Protein AF-K5XIS7-F1 (afdb_monomer_lite)

Organism: Agaricus bisporus var. burnettii (strain JB137-S8 / ATCC MYA-4627 / FGSC 10392) (NCBI:txid597362)

Foldseek 3Di:
DVPVVVLVPDDDPDDLVNVLVVVCVVCVVVLPDHLDQLVVLLVVLVSCLVSVVLVSSLVSLLVNLLSDDLDDDPVSLVSNVVSLLSSLVSPPAAEDVSLVVSVVSSVVSCVSHVNRAAALVSLVSSLVSLPPYACSLVVSLLVVQVNCVPRNCRRDDVVSLVSSLVVCVVNVVVVSNVCSVVPVPPPDDDDDNPPDDPPDDPPPDDDPPDDDDDDPPPPPDDPDPPPDPPDPPDPVVVVVVVVVVVVPPD

Secondary structure (DSSP, 8-state):
--HHHHHHS--TT--HHHHHHHHHHHHTTTTTTS---HHHHHHHHHHHHHTT-HHHHHHHHHHHHTTS-SS--HHHHHHHHHHHHHHHHT----SHHHHHHHHHHHHHHHHS-TT----HHHHHHHHHGGGG-SSHHHHHHHHHHHHHHHH-GGG--HHHHHHHHHHHHHTT-HHHHHHHHHHSSS------------S-----PPP--------TT--SS----------TTSHHHHHHHHHHHHTT--

pLDDT: mean 73.34, std 24.44, range [26.0, 97.0]

Sequence (250 aa):
MKMLSVIRDSGPEIEPEVFLRQILSCLRPMFCGWEVHPKVVKTALHSLVHRNLYSAATELANAYFSILPAGIDEETNAECMEMVHLLMSVDTKRGIPSFYANQKLLVALLRTHSSLQPSPDTFLLLLSSLRRAKKSSTVAFEVMASFRHRWGDRVFDDRVKQHILNLAEKEGRLDIAEKIRNQWDVNLGRFPVFEGTNTSLSLSYCEPCCGVVSCWLCVDVILIVPQLLRRRTFIRSVETLRTKFVSSNN

Radius of gyration: 22.63 Å; chains: 1; bounding box: 69×50×52 Å

Structure (mmCIF, N/CA/C/O backbone):
data_AF-K5XIS7-F1
#
_entry.id   AF-K5XIS7-F1
#
loop_
_atom_site.group_PDB
_atom_site.id
_atom_site.type_symbol
_atom_site.label_atom_id
_atom_site.label_alt_id
_atom_site.label_comp_id
_atom_site.label_asym_id
_atom_site.label_entity_id
_atom_site.label_seq_id
_atom_site.pdbx_PDB_ins_code
_atom_site.Cartn_x
_atom_site.Cartn_y
_atom_site.Cartn_z
_atom_site.occupancy
_atom_site.B_iso_or_equiv
_atom_site.auth_seq_id
_atom_site.auth_comp_id
_atom_site.auth_asym_id
_atom_site.auth_atom_id
_atom_site.pdbx_PDB_model_num
ATOM 1 N N . MET A 1 1 ? 26.384 -5.248 -17.208 1.00 42.75 1 MET A N 1
ATOM 2 C CA . MET A 1 1 ? 26.772 -5.158 -15.777 1.00 42.75 1 MET A CA 1
ATOM 3 C C . MET A 1 1 ? 27.452 -3.841 -15.339 1.00 42.75 1 MET A C 1
ATOM 5 O O . MET A 1 1 ? 27.810 -3.745 -14.177 1.00 42.75 1 MET A O 1
ATOM 9 N N . LYS A 1 2 ? 27.570 -2.787 -16.171 1.00 49.44 2 LYS A N 1
ATOM 10 C CA . LYS A 1 2 ? 28.208 -1.501 -15.774 1.00 49.44 2 LYS A CA 1
ATOM 11 C C . LYS A 1 2 ? 27.309 -0.526 -14.984 1.00 49.44 2 LYS A C 1
ATOM 13 O O . LYS A 1 2 ? 27.803 0.440 -14.425 1.00 49.44 2 LYS A O 1
ATOM 18 N N . MET A 1 3 ? 25.995 -0.748 -14.932 1.00 41.25 3 MET A N 1
ATOM 19 C CA . MET A 1 3 ? 25.061 0.186 -14.279 1.00 41.25 3 MET A CA 1
ATOM 20 C C . MET A 1 3 ? 25.073 0.065 -12.748 1.00 41.25 3 MET A C 1
ATOM 22 O O . MET A 1 3 ? 24.975 1.066 -12.045 1.00 41.25 3 MET A O 1
ATOM 26 N N . LEU A 1 4 ? 25.270 -1.151 -12.224 1.00 41.97 4 LEU A N 1
ATOM 27 C CA . LEU A 1 4 ? 25.337 -1.389 -10.779 1.00 41.97 4 LEU A CA 1
ATOM 28 C C . LEU A 1 4 ? 26.592 -0.773 -10.140 1.00 41.97 4 LEU A C 1
ATOM 30 O O . LEU A 1 4 ? 26.531 -0.364 -8.985 1.00 41.97 4 LEU A O 1
ATOM 34 N N . SER A 1 5 ? 27.703 -0.643 -10.877 1.00 44.94 5 SER A N 1
ATOM 35 C CA . SER A 1 5 ? 28.913 0.016 -10.362 1.00 44.94 5 SER A CA 1
ATOM 36 C C . SER A 1 5 ? 28.733 1.530 -10.222 1.00 44.94 5 SER A C 1
ATOM 38 O O . SER A 1 5 ? 29.173 2.101 -9.233 1.00 44.94 5 SER A O 1
ATOM 40 N N . VAL A 1 6 ? 27.995 2.175 -11.136 1.00 50.69 6 VAL A N 1
ATOM 41 C CA . VAL A 1 6 ? 27.697 3.621 -11.052 1.00 50.69 6 VAL A CA 1
ATOM 42 C C . VAL A 1 6 ? 26.831 3.949 -9.830 1.00 50.69 6 VAL A C 1
ATOM 44 O O . VAL A 1 6 ? 27.039 4.967 -9.169 1.00 50.69 6 VAL A O 1
ATOM 47 N N . ILE A 1 7 ? 25.888 3.063 -9.489 1.00 50.78 7 ILE A N 1
ATOM 48 C CA . ILE A 1 7 ? 25.039 3.218 -8.299 1.00 50.78 7 ILE A CA 1
ATOM 49 C C . ILE A 1 7 ? 25.846 2.980 -7.014 1.00 50.78 7 ILE A C 1
ATOM 51 O O . ILE A 1 7 ? 25.559 3.598 -5.993 1.00 50.78 7 ILE A O 1
ATOM 55 N N . ARG A 1 8 ? 26.864 2.112 -7.037 1.00 47.97 8 ARG A N 1
ATOM 56 C CA . ARG A 1 8 ? 27.629 1.745 -5.836 1.00 47.97 8 ARG A CA 1
ATOM 57 C C . ARG A 1 8 ? 28.703 2.774 -5.447 1.00 47.97 8 ARG A C 1
ATOM 59 O O . ARG A 1 8 ? 28.927 2.939 -4.254 1.00 47.97 8 ARG A O 1
ATOM 66 N N . ASP A 1 9 ? 29.281 3.495 -6.410 1.00 49.59 9 ASP A N 1
ATOM 67 C CA . ASP A 1 9 ? 30.442 4.388 -6.193 1.00 49.59 9 ASP A CA 1
ATOM 68 C C . ASP A 1 9 ? 30.109 5.880 -6.006 1.00 49.59 9 ASP A C 1
ATOM 70 O O . ASP A 1 9 ? 31.001 6.715 -5.848 1.00 49.59 9 ASP A O 1
ATOM 74 N N . SER A 1 10 ? 28.833 6.264 -6.011 1.00 52.44 10 SER A N 1
ATOM 75 C CA . SER A 1 10 ? 28.442 7.662 -5.794 1.00 52.44 10 SER A CA 1
ATOM 76 C C . SER A 1 10 ? 28.515 8.005 -4.299 1.00 52.44 10 SER A C 1
ATOM 78 O O . SER A 1 10 ? 27.629 7.623 -3.534 1.00 52.44 10 SER A O 1
ATOM 80 N N . GLY A 1 11 ? 29.597 8.688 -3.904 1.00 54.91 11 GLY A N 1
ATOM 81 C CA . GLY A 1 11 ? 29.890 9.140 -2.538 1.00 54.91 11 GLY A CA 1
ATOM 82 C C . GLY A 1 11 ? 28.844 10.089 -1.916 1.00 54.91 11 GLY A C 1
ATOM 83 O O . GLY A 1 11 ? 27.866 10.459 -2.568 1.00 54.91 11 GLY A O 1
ATOM 84 N N . PRO A 1 12 ? 29.036 10.493 -0.645 1.00 53.19 12 PRO A N 1
ATOM 85 C CA . PRO A 1 12 ? 27.983 11.047 0.219 1.00 53.19 12 PRO A CA 1
ATOM 86 C C . PRO A 1 12 ? 27.499 12.478 -0.098 1.00 53.19 12 PRO A C 1
ATOM 88 O O . PRO A 1 12 ? 26.632 12.974 0.612 1.00 53.19 12 PRO A O 1
ATOM 91 N N . GLU A 1 13 ? 28.009 13.144 -1.138 1.00 61.22 13 GLU A N 1
ATOM 92 C CA . GLU A 1 13 ? 27.768 14.583 -1.374 1.00 61.22 13 GLU A CA 1
ATOM 93 C C . GLU A 1 13 ? 26.956 14.919 -2.635 1.00 61.22 13 GLU A C 1
ATOM 95 O O . GLU A 1 13 ? 26.779 16.090 -2.967 1.00 61.22 13 GLU A O 1
ATOM 100 N N . ILE A 1 14 ? 26.449 13.929 -3.372 1.00 63.72 14 ILE A N 1
ATOM 101 C CA . ILE A 1 14 ? 25.657 14.228 -4.572 1.00 63.72 14 ILE A CA 1
ATOM 102 C C . ILE A 1 14 ? 24.245 14.646 -4.154 1.00 63.72 14 ILE A C 1
ATOM 104 O O . ILE A 1 14 ? 23.506 13.855 -3.567 1.00 63.72 14 ILE A O 1
ATOM 108 N N . GLU A 1 15 ? 23.866 15.877 -4.508 1.00 71.62 15 GLU A N 1
ATOM 109 C CA . GLU A 1 15 ? 22.506 16.400 -4.350 1.00 71.62 15 GLU A CA 1
ATOM 110 C C . GLU A 1 15 ? 21.466 15.390 -4.884 1.00 71.62 15 GLU A C 1
ATOM 112 O O . GLU A 1 15 ? 21.615 14.901 -6.013 1.00 71.62 15 GLU A O 1
ATOM 117 N N . PRO A 1 16 ? 20.397 15.077 -4.124 1.00 64.69 16 PRO A N 1
ATOM 118 C CA . PRO A 1 16 ? 19.393 14.073 -4.491 1.00 64.69 16 PRO A CA 1
ATOM 119 C C . PRO A 1 16 ? 18.832 14.231 -5.903 1.00 64.69 16 PRO A C 1
ATOM 121 O O . PRO A 1 16 ? 18.614 13.247 -6.609 1.00 64.69 16 PRO A O 1
ATOM 124 N N . GLU A 1 17 ? 18.631 15.479 -6.326 1.00 66.38 17 GLU A N 1
ATOM 125 C CA . GLU A 1 17 ? 18.126 15.821 -7.652 1.00 66.38 17 GLU A CA 1
ATOM 126 C C . GLU A 1 17 ? 19.121 15.470 -8.759 1.00 66.38 17 GLU A C 1
ATOM 128 O O . GLU A 1 17 ? 18.721 15.020 -9.831 1.00 66.38 17 GLU A O 1
ATOM 133 N N . VAL A 1 18 ? 20.422 15.643 -8.512 1.00 74.69 18 VAL A N 1
ATOM 134 C CA . VAL A 1 18 ? 21.481 15.296 -9.467 1.00 74.69 18 VAL A CA 1
ATOM 135 C C . VAL A 1 18 ? 21.585 13.782 -9.588 1.00 74.69 18 VAL A C 1
ATOM 137 O O . VAL A 1 18 ? 21.643 13.268 -10.703 1.00 74.69 18 VAL A O 1
ATOM 140 N N . PHE A 1 19 ? 21.521 13.062 -8.466 1.00 71.00 19 PHE A N 1
ATOM 141 C CA . PHE A 1 19 ? 21.537 11.601 -8.467 1.00 71.00 19 PHE A CA 1
ATOM 142 C C . PHE A 1 19 ? 20.306 11.014 -9.167 1.00 71.00 19 PHE A C 1
ATOM 144 O O . PHE A 1 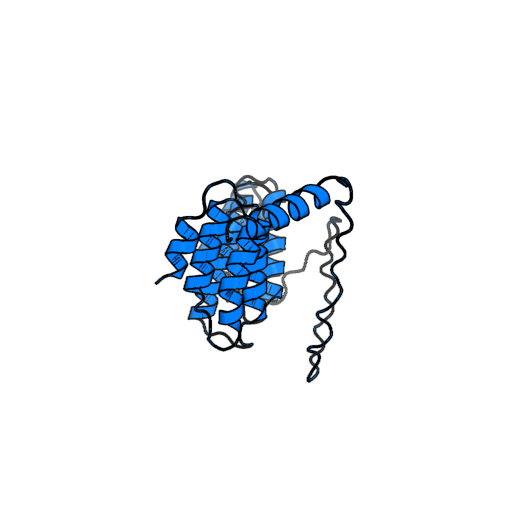19 ? 20.445 10.135 -10.016 1.00 71.00 19 PHE A O 1
ATOM 151 N N . LEU A 1 20 ? 19.109 11.542 -8.887 1.00 67.06 20 LEU A N 1
ATOM 152 C CA . LEU A 1 20 ? 17.889 11.149 -9.589 1.00 67.06 20 LEU A CA 1
ATOM 153 C C . LEU A 1 20 ? 17.982 11.474 -11.078 1.00 67.06 20 LEU A C 1
ATOM 155 O O . LEU A 1 20 ? 17.692 10.609 -11.895 1.00 67.06 20 LEU A O 1
ATOM 159 N N . ARG A 1 21 ? 18.423 12.680 -11.458 1.00 74.19 21 ARG A N 1
ATOM 160 C CA . ARG A 1 21 ? 18.620 13.037 -12.871 1.00 74.19 21 ARG A CA 1
ATOM 161 C C . ARG A 1 21 ? 19.639 12.142 -13.550 1.00 74.19 21 ARG A C 1
ATOM 163 O O . ARG A 1 21 ? 19.465 11.869 -14.727 1.00 74.19 21 ARG A O 1
ATOM 170 N N . GLN A 1 22 ? 20.669 11.693 -12.842 1.00 76.06 22 GLN A N 1
ATOM 171 C CA . GLN A 1 22 ? 21.673 10.777 -13.369 1.00 76.06 22 GLN A CA 1
ATOM 172 C C . GLN A 1 22 ? 21.113 9.361 -13.531 1.00 76.06 22 GLN A C 1
ATOM 174 O O . GLN A 1 22 ? 21.308 8.749 -14.573 1.00 76.06 22 GLN A O 1
ATOM 179 N N . ILE A 1 23 ? 20.345 8.858 -12.561 1.00 72.25 23 ILE A N 1
ATOM 180 C CA . ILE A 1 23 ? 19.623 7.587 -12.701 1.00 72.25 23 ILE A CA 1
ATOM 181 C C . ILE A 1 23 ? 18.635 7.676 -13.860 1.00 72.25 23 ILE A C 1
ATOM 183 O O . ILE A 1 23 ? 18.666 6.841 -14.757 1.00 72.25 23 ILE A O 1
ATOM 187 N N . LEU A 1 24 ? 17.792 8.706 -13.878 1.00 69.75 24 LEU A N 1
ATOM 188 C CA . LEU A 1 24 ? 16.818 8.920 -14.936 1.00 69.75 24 LEU A CA 1
ATOM 189 C C . LEU A 1 24 ? 17.505 9.142 -16.278 1.00 69.75 24 LEU A C 1
ATOM 191 O O . LEU A 1 24 ? 17.010 8.623 -17.258 1.00 69.75 24 LEU A O 1
ATOM 195 N N . SER A 1 25 ? 18.640 9.837 -16.370 1.00 72.62 25 SER A N 1
ATOM 196 C CA . SER A 1 25 ? 19.362 10.004 -17.639 1.00 72.62 25 SER A CA 1
ATOM 197 C C . SER A 1 25 ? 20.036 8.716 -18.102 1.00 72.62 25 SER A C 1
ATOM 199 O O . SER A 1 25 ? 20.122 8.496 -19.306 1.00 72.62 25 SER A O 1
ATOM 201 N N . CYS A 1 26 ? 20.452 7.841 -17.183 1.00 67.75 26 CYS A N 1
ATOM 202 C CA . CYS A 1 26 ? 20.910 6.495 -17.510 1.00 67.75 26 CYS A CA 1
ATOM 203 C C . CYS A 1 26 ? 19.757 5.584 -17.950 1.00 67.75 26 CYS A C 1
ATOM 205 O O . CYS A 1 26 ? 19.952 4.768 -18.845 1.00 67.75 26 CYS A O 1
ATOM 207 N N . LEU A 1 27 ? 18.572 5.733 -17.351 1.00 67.38 27 LEU A N 1
ATOM 208 C CA . LEU A 1 27 ? 17.382 4.930 -17.646 1.00 67.38 27 LEU A CA 1
ATOM 209 C C . LEU A 1 27 ? 1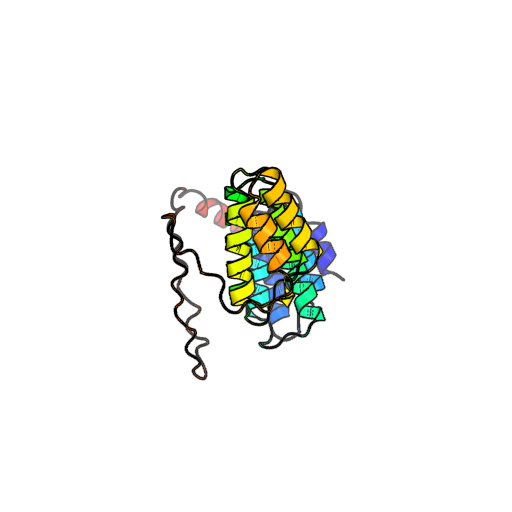6.576 5.458 -18.846 1.00 67.38 27 LEU A C 1
ATOM 211 O O . LEU A 1 27 ? 15.938 4.687 -19.546 1.00 67.38 27 LEU A O 1
ATOM 215 N N . ARG A 1 28 ? 16.621 6.758 -19.147 1.00 67.44 28 ARG A N 1
ATOM 216 C CA . AR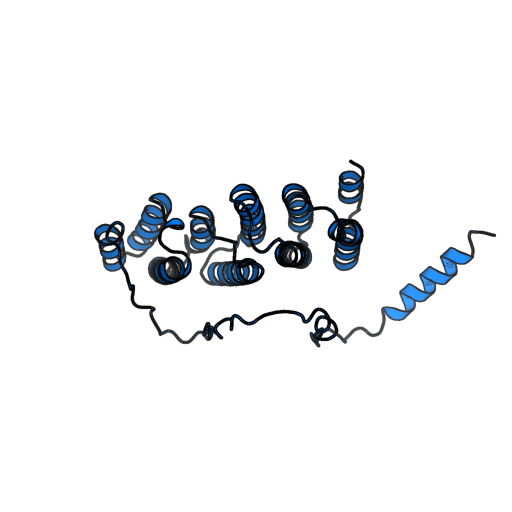G A 1 28 ? 15.876 7.409 -20.240 1.00 67.44 28 ARG A CA 1
ATOM 217 C C . ARG A 1 28 ? 16.169 6.833 -21.625 1.00 67.44 28 ARG A C 1
ATOM 219 O O . ARG A 1 28 ? 15.204 6.535 -22.317 1.00 67.44 28 ARG A O 1
ATOM 226 N N . PRO A 1 29 ? 17.432 6.614 -22.039 1.00 58.78 29 PRO A N 1
ATOM 227 C CA . PRO A 1 29 ? 17.709 5.906 -23.285 1.00 58.78 29 PRO A CA 1
ATOM 228 C C . PRO A 1 29 ? 17.310 4.426 -23.207 1.00 58.78 29 PRO A C 1
ATOM 230 O O . PRO A 1 29 ? 17.208 3.778 -24.246 1.00 58.78 29 PRO A O 1
ATOM 233 N N . MET A 1 30 ? 17.057 3.891 -22.004 1.00 56.66 30 MET A N 1
ATOM 234 C CA . MET A 1 30 ? 16.513 2.546 -21.832 1.00 56.66 30 MET A CA 1
ATOM 235 C C . MET A 1 30 ? 15.020 2.471 -22.145 1.00 56.66 30 MET A C 1
ATOM 237 O O . MET A 1 30 ? 14.556 1.522 -22.762 1.00 56.66 30 MET A O 1
ATOM 241 N N . PHE A 1 31 ? 14.284 3.533 -21.832 1.00 60.81 31 PHE A N 1
ATOM 242 C CA . PHE A 1 31 ? 12.846 3.628 -22.078 1.00 60.81 31 PHE A CA 1
ATOM 243 C C . PHE A 1 31 ? 12.460 3.895 -23.547 1.00 60.81 31 PHE A C 1
ATOM 245 O O . PHE A 1 31 ? 11.277 3.994 -23.851 1.00 60.81 31 PHE A O 1
ATOM 252 N N . CYS A 1 32 ? 13.425 4.003 -24.471 1.00 53.16 32 CYS A N 1
ATOM 253 C CA . CYS A 1 32 ? 13.178 4.323 -25.885 1.00 53.16 32 CYS A CA 1
ATOM 254 C C . CYS A 1 32 ? 13.229 3.119 -26.846 1.00 53.16 32 CYS A C 1
ATOM 256 O O . CYS A 1 32 ? 13.280 3.322 -28.056 1.00 53.16 32 CYS A O 1
ATOM 258 N N . GLY A 1 33 ? 13.209 1.875 -26.358 1.00 54.75 33 GLY A N 1
ATOM 259 C CA . GLY A 1 33 ? 13.168 0.723 -27.273 1.00 54.75 33 GLY A CA 1
ATOM 260 C C . GLY A 1 33 ? 13.395 -0.659 -26.670 1.00 54.75 33 GLY A C 1
ATOM 261 O O . GLY A 1 33 ? 13.476 -1.624 -27.423 1.00 54.75 33 GLY A O 1
ATOM 262 N N . TRP A 1 34 ? 13.513 -0.779 -25.347 1.00 49.72 34 TRP A N 1
ATOM 263 C CA . TRP A 1 34 ? 13.594 -2.066 -24.663 1.00 49.72 34 TRP A CA 1
ATOM 264 C C . TRP A 1 34 ? 12.837 -2.011 -23.342 1.00 49.72 34 TRP A C 1
ATOM 266 O O . TRP A 1 34 ? 12.919 -1.035 -22.598 1.00 49.72 34 TRP A O 1
ATOM 276 N N . GLU A 1 35 ? 12.069 -3.062 -23.068 1.00 73.75 35 GLU A N 1
ATOM 277 C CA . GLU A 1 35 ? 11.323 -3.212 -21.824 1.00 73.75 35 GLU A CA 1
ATOM 278 C C . GLU A 1 35 ? 12.320 -3.305 -20.662 1.00 73.75 35 GLU A C 1
ATOM 280 O O . GLU A 1 35 ? 13.043 -4.290 -20.497 1.00 73.75 35 GLU A O 1
ATOM 285 N N . VAL A 1 36 ? 12.417 -2.237 -19.866 1.00 83.38 36 VAL A N 1
ATOM 286 C CA . VAL A 1 36 ? 13.231 -2.259 -18.650 1.00 83.38 36 VAL A CA 1
ATOM 287 C C . VAL A 1 36 ? 12.573 -3.229 -17.675 1.00 83.38 36 VAL A C 1
ATOM 289 O O . VAL A 1 36 ? 11.486 -2.965 -17.158 1.00 83.38 36 VAL A O 1
ATOM 292 N N . HIS A 1 37 ? 13.250 -4.349 -17.421 1.00 87.00 37 HIS A N 1
ATOM 293 C CA . HIS A 1 37 ? 12.750 -5.388 -16.526 1.00 87.00 37 HIS A CA 1
ATOM 294 C C . HIS A 1 37 ? 12.482 -4.809 -15.122 1.00 87.00 37 HIS A C 1
ATOM 296 O O . HIS A 1 37 ? 13.376 -4.151 -14.564 1.00 87.00 37 HIS A O 1
ATOM 302 N N . PRO A 1 38 ? 11.314 -5.081 -14.507 1.00 91.19 38 PRO A N 1
ATOM 303 C CA . PRO A 1 38 ? 10.946 -4.459 -13.237 1.00 91.19 38 PRO A CA 1
ATOM 304 C C . PRO A 1 38 ? 11.966 -4.708 -12.107 1.00 91.19 38 PRO A C 1
ATOM 306 O O . PRO A 1 38 ? 12.306 -3.772 -11.381 1.00 91.19 38 PRO A O 1
ATOM 309 N N . LYS A 1 39 ? 12.600 -5.888 -12.028 1.00 89.88 3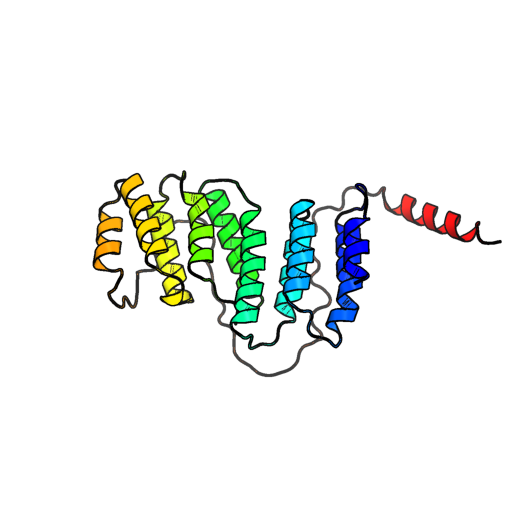9 LYS A N 1
ATOM 310 C CA . LYS A 1 39 ? 13.764 -6.163 -11.142 1.00 89.88 39 LYS A CA 1
ATOM 311 C C . LYS A 1 39 ? 14.855 -5.078 -11.134 1.00 89.88 39 LYS A C 1
ATOM 313 O O . LYS A 1 39 ? 15.413 -4.770 -10.074 1.00 89.88 39 LYS A O 1
ATOM 318 N N . VAL A 1 40 ? 15.183 -4.484 -12.286 1.00 90.62 40 VAL A N 1
ATOM 319 C CA . VAL A 1 40 ? 16.209 -3.426 -12.379 1.00 90.62 40 VAL A CA 1
ATOM 320 C C . VAL A 1 40 ? 15.722 -2.152 -11.692 1.00 90.62 40 VAL A C 1
ATOM 322 O O . VAL A 1 40 ? 16.449 -1.564 -10.888 1.00 90.62 40 VAL A O 1
ATOM 325 N N . VAL A 1 41 ? 14.473 -1.763 -11.952 1.00 93.12 41 VAL A N 1
ATOM 326 C CA . VAL A 1 41 ? 13.844 -0.587 -11.338 1.00 93.12 41 VAL A CA 1
ATOM 327 C C . VAL A 1 41 ? 13.685 -0.792 -9.836 1.00 93.12 41 VAL A C 1
ATOM 329 O O . VAL A 1 41 ? 14.073 0.081 -9.064 1.00 93.12 41 VAL A O 1
ATOM 332 N N . LYS A 1 42 ? 13.246 -1.978 -9.400 1.00 93.50 42 LYS A N 1
ATOM 333 C CA . LYS A 1 42 ? 13.180 -2.362 -7.982 1.00 93.50 42 LYS A CA 1
ATOM 334 C C . LYS A 1 42 ? 14.534 -2.195 -7.285 1.00 93.50 42 LYS A C 1
ATOM 336 O O . LYS A 1 42 ? 14.603 -1.639 -6.193 1.00 93.50 42 LYS A O 1
ATOM 341 N N . THR A 1 43 ? 15.627 -2.615 -7.922 1.00 92.94 43 THR A N 1
ATOM 342 C CA . THR A 1 43 ? 16.987 -2.464 -7.370 1.00 92.94 43 THR A CA 1
ATOM 343 C C . THR A 1 43 ? 17.396 -0.989 -7.242 1.00 92.94 43 THR A C 1
ATOM 345 O O . THR A 1 43 ? 17.984 -0.581 -6.234 1.00 92.94 43 THR A O 1
ATOM 348 N N . ALA A 1 44 ? 17.054 -0.161 -8.234 1.00 92.25 44 ALA A N 1
ATOM 349 C CA . ALA A 1 44 ? 17.279 1.282 -8.172 1.00 92.25 44 ALA A CA 1
ATOM 350 C C . ALA A 1 44 ? 16.440 1.939 -7.060 1.00 92.25 44 ALA A C 1
ATOM 352 O O . ALA A 1 44 ? 16.969 2.736 -6.285 1.00 92.25 44 ALA A O 1
ATOM 353 N N . LEU A 1 45 ? 15.172 1.543 -6.915 1.00 95.06 45 LEU A N 1
ATOM 354 C CA . LEU A 1 45 ? 14.298 1.990 -5.831 1.00 95.06 45 LEU A CA 1
ATOM 355 C C . LEU A 1 45 ? 14.859 1.623 -4.459 1.00 95.06 45 LEU A C 1
ATOM 357 O O . LEU A 1 45 ? 14.931 2.492 -3.596 1.00 95.06 45 LEU A O 1
ATOM 361 N N . HIS A 1 46 ? 15.328 0.386 -4.265 1.00 94.12 46 HIS A N 1
ATOM 362 C CA . HIS A 1 46 ? 15.997 -0.020 -3.024 1.00 94.12 46 HIS A CA 1
ATOM 363 C C . HIS A 1 46 ? 17.182 0.889 -2.697 1.00 94.12 46 HIS A C 1
ATOM 365 O O . HIS A 1 46 ? 17.335 1.315 -1.554 1.00 94.12 46 HIS A O 1
ATOM 371 N N . SER A 1 47 ? 17.991 1.225 -3.702 1.00 91.69 47 SER A N 1
ATOM 372 C CA . SER A 1 47 ? 19.151 2.102 -3.529 1.00 91.69 47 SER A CA 1
ATOM 373 C C . SER A 1 47 ? 18.740 3.524 -3.127 1.00 91.69 47 SER A C 1
ATOM 375 O O . SER A 1 47 ? 19.356 4.112 -2.240 1.00 91.69 47 SER A O 1
ATOM 377 N N . LEU A 1 48 ? 17.679 4.068 -3.734 1.00 91.88 48 LEU A N 1
ATOM 378 C CA . LEU A 1 48 ? 17.135 5.389 -3.397 1.00 91.88 48 LEU A CA 1
ATOM 379 C C . LEU A 1 48 ? 16.530 5.415 -1.988 1.00 91.88 48 LEU A C 1
ATOM 381 O O . LEU A 1 48 ? 16.834 6.312 -1.203 1.00 91.88 48 LEU A O 1
ATOM 385 N N . VAL A 1 49 ? 15.731 4.403 -1.648 1.00 93.38 49 VAL A N 1
ATOM 386 C CA . VAL A 1 49 ? 15.116 4.230 -0.324 1.00 93.38 49 VAL A CA 1
ATOM 387 C C . VAL A 1 49 ? 16.182 4.113 0.763 1.00 93.38 49 VAL A C 1
ATOM 389 O O . VAL A 1 49 ? 16.102 4.812 1.769 1.00 93.38 49 VAL A O 1
ATOM 392 N N . HIS A 1 50 ? 17.228 3.313 0.544 1.00 91.25 50 HIS A N 1
ATOM 393 C CA . HIS A 1 50 ? 18.319 3.147 1.507 1.00 91.25 50 HIS A CA 1
ATOM 394 C C . HIS A 1 50 ? 19.102 4.447 1.757 1.00 91.25 50 HIS A C 1
ATOM 396 O O . HIS A 1 50 ? 19.631 4.661 2.844 1.00 91.25 50 HIS A O 1
ATOM 402 N N . ARG A 1 51 ? 19.136 5.348 0.768 1.00 89.25 51 ARG A N 1
ATOM 403 C CA . ARG A 1 51 ? 19.741 6.685 0.871 1.00 89.25 51 ARG A CA 1
ATOM 404 C C . ARG A 1 51 ? 18.778 7.753 1.407 1.00 89.25 51 ARG A C 1
ATOM 406 O O . ARG A 1 51 ? 19.120 8.929 1.394 1.00 89.25 51 ARG A O 1
ATOM 413 N N . ASN A 1 52 ? 17.586 7.371 1.874 1.00 89.12 52 ASN A N 1
ATOM 414 C CA . ASN A 1 52 ? 16.511 8.275 2.304 1.00 89.12 52 ASN A CA 1
ATOM 415 C C . ASN A 1 52 ? 16.008 9.240 1.208 1.00 89.12 52 ASN A C 1
ATOM 417 O O . ASN A 1 52 ? 15.435 10.289 1.507 1.00 89.12 52 ASN A O 1
ATOM 421 N N . LEU A 1 53 ? 16.184 8.893 -0.071 1.00 91.44 53 LEU A N 1
ATOM 422 C CA . LEU A 1 53 ? 15.765 9.709 -1.216 1.00 91.44 53 LEU A CA 1
ATOM 423 C C . LEU A 1 53 ? 14.346 9.335 -1.668 1.00 91.44 53 LEU A C 1
ATOM 425 O O . LEU A 1 53 ? 14.117 8.887 -2.790 1.00 91.44 53 LEU A O 1
ATOM 429 N N . TYR A 1 54 ? 13.373 9.501 -0.773 1.00 91.44 54 TYR A N 1
ATOM 430 C CA . TYR A 1 54 ? 12.013 8.981 -0.963 1.00 91.44 54 TYR A CA 1
ATOM 431 C C . TYR A 1 54 ? 11.212 9.674 -2.069 1.00 91.44 54 TYR A C 1
ATOM 433 O O . TYR A 1 54 ? 10.473 9.000 -2.789 1.00 91.44 54 TYR A O 1
ATOM 441 N N . SER A 1 55 ? 11.379 10.992 -2.246 1.00 90.50 55 SER A N 1
ATOM 442 C CA . SER A 1 55 ? 10.744 11.720 -3.362 1.00 90.50 55 SER A CA 1
ATOM 443 C C . SER A 1 55 ? 11.223 11.158 -4.695 1.00 90.50 55 SER A C 1
ATOM 445 O O . SER A 1 55 ? 10.419 10.739 -5.520 1.00 90.50 55 SER A O 1
ATOM 447 N N . ALA A 1 56 ? 12.543 11.020 -4.836 1.00 89.19 56 ALA A N 1
ATOM 448 C CA . ALA A 1 56 ? 13.186 10.466 -6.017 1.00 89.19 56 ALA A CA 1
ATOM 449 C C . ALA A 1 56 ? 12.755 9.018 -6.300 1.00 89.19 56 ALA A C 1
ATOM 451 O O . ALA A 1 56 ? 12.492 8.664 -7.446 1.00 89.19 56 ALA A O 1
ATOM 452 N N . ALA A 1 57 ? 12.638 8.183 -5.262 1.00 94.25 57 ALA A N 1
ATOM 453 C CA . ALA A 1 57 ? 12.134 6.819 -5.407 1.00 94.25 57 ALA A CA 1
ATOM 454 C C . ALA A 1 57 ? 10.674 6.802 -5.894 1.00 94.25 57 ALA A C 1
ATOM 456 O O . ALA A 1 57 ? 10.324 6.061 -6.808 1.00 94.25 57 ALA A O 1
ATOM 457 N N . THR A 1 58 ? 9.825 7.659 -5.328 1.00 94.00 58 THR A N 1
ATOM 458 C CA . THR A 1 58 ? 8.413 7.757 -5.722 1.00 94.00 58 THR A CA 1
ATOM 459 C C . THR A 1 58 ? 8.266 8.262 -7.159 1.00 94.00 58 THR A C 1
ATOM 461 O O . THR A 1 58 ? 7.470 7.725 -7.925 1.00 94.00 58 THR A O 1
ATOM 464 N N . GLU A 1 59 ? 9.058 9.260 -7.555 1.00 92.31 59 GLU A N 1
ATOM 465 C CA . GLU A 1 59 ? 9.105 9.777 -8.927 1.00 92.31 59 GLU A CA 1
ATOM 466 C C . GLU A 1 59 ? 9.570 8.712 -9.924 1.00 92.31 59 GLU A C 1
ATOM 468 O O . GLU A 1 59 ? 8.943 8.550 -10.970 1.00 92.31 59 GLU A O 1
ATOM 473 N N . LEU A 1 60 ? 10.606 7.937 -9.583 1.00 93.56 60 LEU A N 1
ATOM 474 C CA . LEU A 1 60 ? 11.081 6.832 -10.416 1.00 93.56 60 LEU A CA 1
ATOM 475 C C . LEU A 1 60 ? 10.000 5.759 -10.606 1.00 93.56 60 LEU A C 1
ATOM 477 O O . LEU A 1 60 ? 9.786 5.311 -11.730 1.00 93.56 60 LEU A O 1
ATOM 481 N N . ALA A 1 61 ? 9.308 5.365 -9.534 1.00 95.94 61 ALA A N 1
ATOM 482 C CA . ALA A 1 61 ? 8.228 4.385 -9.617 1.00 95.94 61 ALA A CA 1
ATOM 483 C C . ALA A 1 61 ? 7.061 4.896 -10.475 1.00 95.94 61 ALA A C 1
ATOM 485 O O . ALA A 1 61 ? 6.601 4.182 -11.358 1.00 95.94 61 ALA A O 1
ATOM 486 N N . ASN A 1 62 ? 6.632 6.149 -10.283 1.00 94.69 62 ASN A N 1
ATOM 487 C CA . ASN A 1 62 ? 5.576 6.755 -11.100 1.00 94.69 62 ASN A CA 1
ATOM 488 C C . ASN A 1 62 ? 5.956 6.815 -12.585 1.00 94.69 62 ASN A C 1
ATOM 490 O O . ASN A 1 62 ? 5.145 6.456 -13.434 1.00 94.69 62 ASN A O 1
ATOM 494 N N . ALA A 1 63 ? 7.184 7.243 -12.892 1.00 92.06 63 ALA A N 1
ATOM 495 C CA . ALA A 1 63 ? 7.681 7.311 -14.263 1.00 92.06 63 ALA A CA 1
ATOM 496 C C . ALA A 1 63 ? 7.769 5.922 -14.910 1.00 92.06 63 ALA A C 1
ATOM 498 O O . ALA A 1 63 ? 7.515 5.784 -16.102 1.00 92.06 63 ALA A O 1
ATOM 499 N N . TYR A 1 64 ? 8.106 4.894 -14.128 1.00 93.69 64 TYR A N 1
ATOM 500 C CA . TYR A 1 64 ? 8.119 3.516 -14.602 1.00 93.69 64 TYR A CA 1
ATOM 501 C C . TYR A 1 64 ? 6.704 2.979 -14.844 1.00 93.69 64 TYR A C 1
ATOM 503 O O . TYR A 1 64 ? 6.427 2.414 -15.895 1.00 93.69 64 TYR A O 1
ATOM 511 N N . PHE A 1 65 ? 5.775 3.197 -13.917 1.00 94.94 65 PHE A N 1
ATOM 512 C CA . PHE A 1 65 ? 4.405 2.720 -14.080 1.00 94.94 65 PHE A CA 1
ATOM 513 C C . PHE A 1 65 ? 3.664 3.418 -15.225 1.00 94.94 65 PHE A C 1
ATOM 515 O O . PHE A 1 65 ? 2.830 2.790 -15.870 1.00 94.94 65 PHE A O 1
ATOM 522 N N . SER A 1 66 ? 3.993 4.677 -15.539 1.00 92.12 66 SER A N 1
ATOM 523 C CA . SER A 1 66 ? 3.353 5.404 -16.644 1.00 92.12 66 SER A CA 1
ATOM 524 C C . SER A 1 66 ? 3.788 4.947 -18.039 1.00 92.12 66 SER A C 1
ATOM 526 O O . SER A 1 66 ? 3.144 5.320 -19.016 1.00 92.12 66 SER A O 1
ATOM 528 N N . ILE A 1 67 ? 4.889 4.197 -18.154 1.00 91.69 67 ILE A N 1
ATOM 529 C CA . ILE A 1 67 ? 5.383 3.663 -19.434 1.00 91.69 67 ILE A CA 1
ATOM 530 C C . ILE A 1 67 ? 5.050 2.179 -19.634 1.00 91.69 67 ILE A C 1
ATOM 532 O O . ILE A 1 67 ? 5.363 1.634 -20.691 1.00 91.69 67 ILE A O 1
ATOM 536 N N . LEU A 1 68 ? 4.465 1.515 -18.629 1.00 90.94 68 LEU A N 1
ATOM 537 C CA . LEU A 1 68 ? 4.083 0.107 -18.730 1.00 90.94 68 LEU A CA 1
ATOM 538 C C . LEU A 1 68 ? 3.027 -0.103 -19.832 1.00 90.94 68 LEU A C 1
ATOM 540 O O . LEU A 1 68 ? 2.209 0.788 -20.091 1.00 90.94 68 LEU A O 1
ATOM 544 N N . PRO A 1 69 ? 3.022 -1.277 -20.487 1.00 91.44 69 PRO A N 1
ATOM 545 C CA . PRO A 1 69 ? 1.977 -1.624 -21.438 1.00 91.44 69 PRO A CA 1
ATOM 546 C C . PRO A 1 69 ? 0.629 -1.755 -20.722 1.00 91.44 69 PRO A C 1
ATOM 548 O O . PRO A 1 69 ? 0.556 -2.251 -19.601 1.00 91.44 69 PRO A O 1
ATOM 551 N N . ALA A 1 70 ? -0.459 -1.372 -21.401 1.00 89.62 70 ALA A N 1
ATOM 552 C CA . ALA A 1 70 ? -1.800 -1.316 -20.807 1.00 89.62 70 ALA A CA 1
ATOM 553 C C . ALA A 1 70 ? -2.231 -2.630 -20.122 1.00 89.62 70 ALA A C 1
ATOM 555 O O . ALA A 1 70 ? -2.914 -2.605 -19.097 1.00 89.62 70 ALA A O 1
ATOM 556 N N . GLY A 1 71 ? -1.819 -3.774 -20.671 1.00 91.06 71 GLY A N 1
ATOM 557 C CA . GLY A 1 71 ? -1.926 -5.080 -20.030 1.00 91.06 71 GLY A CA 1
ATOM 558 C C . GLY A 1 71 ? -0.556 -5.538 -19.548 1.00 91.06 71 GLY A C 1
ATOM 559 O O . GLY A 1 71 ? 0.377 -5.600 -20.343 1.00 91.06 71 GLY A O 1
ATOM 560 N N . ILE A 1 72 ? -0.464 -5.882 -18.266 1.00 92.69 72 ILE A N 1
ATOM 561 C CA . ILE A 1 72 ? 0.707 -6.536 -17.675 1.00 92.69 72 ILE A CA 1
ATOM 562 C C . ILE A 1 72 ? 0.316 -7.947 -17.243 1.00 92.69 72 ILE A C 1
ATOM 564 O O . ILE A 1 72 ? -0.840 -8.191 -16.885 1.00 92.69 72 ILE A O 1
ATOM 568 N N . ASP A 1 73 ? 1.268 -8.867 -17.298 1.00 93.44 73 ASP A N 1
ATOM 569 C CA . ASP A 1 73 ? 1.104 -10.219 -16.785 1.00 93.44 73 ASP A CA 1
ATOM 570 C C . ASP A 1 73 ? 1.178 -10.254 -15.248 1.00 93.44 73 ASP A C 1
ATOM 572 O O . ASP A 1 73 ? 1.487 -9.264 -14.575 1.00 93.44 73 ASP A O 1
ATOM 576 N N . GLU A 1 74 ? 0.847 -11.411 -14.675 1.00 91.69 74 GLU A N 1
ATOM 577 C CA . GLU A 1 74 ? 0.802 -11.591 -13.223 1.00 91.69 74 GLU A CA 1
ATOM 578 C C . GLU A 1 74 ? 2.191 -11.455 -12.579 1.00 91.69 74 GLU A C 1
ATOM 580 O O . GLU A 1 74 ? 2.302 -10.859 -11.506 1.00 91.69 74 GLU A O 1
ATOM 585 N N . GLU A 1 75 ? 3.250 -11.923 -13.254 1.00 91.81 75 GLU A N 1
ATOM 586 C CA . GLU A 1 75 ? 4.636 -11.798 -12.782 1.00 91.81 75 GLU A CA 1
ATOM 587 C C . GLU A 1 75 ? 5.067 -10.325 -12.718 1.00 91.81 75 GLU A C 1
ATOM 589 O O . GLU A 1 75 ? 5.511 -9.859 -11.665 1.00 91.81 75 GLU A O 1
ATOM 594 N N . THR A 1 76 ? 4.847 -9.544 -13.784 1.00 92.12 76 THR A N 1
ATOM 595 C CA . THR A 1 76 ? 5.153 -8.104 -13.775 1.00 92.12 76 THR A CA 1
ATOM 596 C C . THR A 1 76 ? 4.315 -7.357 -12.746 1.00 92.12 76 THR A C 1
ATOM 598 O O . THR A 1 76 ? 4.838 -6.479 -12.055 1.00 92.12 76 THR A O 1
ATOM 601 N N . ASN A 1 77 ? 3.027 -7.693 -12.601 1.00 94.12 77 ASN A N 1
ATOM 602 C CA . ASN A 1 77 ? 2.185 -7.096 -11.567 1.00 94.12 77 ASN A CA 1
ATOM 603 C C . ASN A 1 77 ? 2.741 -7.384 -10.167 1.00 94.12 77 ASN A C 1
ATOM 605 O O . ASN A 1 77 ? 2.829 -6.463 -9.356 1.00 94.12 77 ASN A O 1
ATOM 609 N N . ALA A 1 78 ? 3.165 -8.620 -9.890 1.00 93.88 78 ALA A N 1
ATOM 610 C CA . ALA A 1 78 ? 3.777 -8.977 -8.615 1.00 93.88 78 ALA A CA 1
ATOM 611 C C . ALA A 1 78 ? 5.043 -8.144 -8.349 1.00 93.88 78 ALA A C 1
ATOM 613 O O . ALA A 1 78 ? 5.141 -7.516 -7.294 1.00 93.88 78 ALA A O 1
ATOM 614 N N . GLU A 1 79 ? 5.959 -8.035 -9.317 1.00 94.31 79 GLU A N 1
ATOM 615 C CA . GLU A 1 79 ? 7.175 -7.222 -9.162 1.00 94.31 79 GLU A CA 1
ATOM 616 C C . GLU A 1 79 ? 6.872 -5.729 -8.966 1.00 94.31 79 GLU A C 1
ATOM 618 O O . GLU A 1 79 ? 7.500 -5.061 -8.140 1.00 94.31 79 GLU A O 1
ATOM 623 N N . CYS A 1 80 ? 5.894 -5.186 -9.694 1.00 96.06 80 CYS A N 1
ATOM 624 C CA . CYS A 1 80 ? 5.464 -3.799 -9.525 1.00 96.06 80 CYS A CA 1
ATOM 625 C C . CYS A 1 80 ? 4.854 -3.570 -8.138 1.00 96.06 80 CYS A C 1
ATOM 627 O O . CYS A 1 80 ? 5.141 -2.561 -7.490 1.00 96.06 80 CYS A O 1
ATOM 629 N N . MET A 1 81 ? 4.057 -4.517 -7.641 1.00 96.69 81 MET A N 1
ATOM 630 C CA . MET A 1 81 ? 3.492 -4.436 -6.297 1.00 96.69 81 MET A CA 1
ATOM 631 C C . MET A 1 81 ? 4.563 -4.539 -5.209 1.00 96.69 81 MET A C 1
ATOM 633 O O . MET A 1 81 ? 4.457 -3.830 -4.211 1.00 96.69 81 MET A O 1
ATOM 637 N N . GLU A 1 82 ? 5.640 -5.300 -5.413 1.00 96.25 82 GLU A N 1
ATOM 638 C CA . GLU A 1 82 ? 6.789 -5.288 -4.499 1.00 96.25 82 GLU A CA 1
ATOM 639 C C . GLU A 1 82 ? 7.474 -3.912 -4.441 1.00 96.25 82 GLU A C 1
ATOM 641 O O . GLU A 1 82 ? 7.925 -3.491 -3.373 1.00 96.25 82 GLU A O 1
ATOM 646 N N . MET A 1 83 ? 7.536 -3.173 -5.557 1.00 97.00 83 MET A N 1
ATOM 647 C CA . MET A 1 83 ? 8.027 -1.786 -5.553 1.00 97.00 83 MET A CA 1
ATOM 648 C C . MET A 1 83 ? 7.112 -0.869 -4.737 1.00 97.00 83 MET A C 1
ATOM 650 O O . MET A 1 83 ? 7.589 -0.039 -3.962 1.00 97.00 83 MET A O 1
ATOM 654 N N . VAL A 1 84 ? 5.794 -1.036 -4.878 1.00 96.75 84 VAL A N 1
ATOM 655 C CA . VAL A 1 84 ? 4.803 -0.302 -4.079 1.00 96.75 84 VAL A CA 1
ATOM 656 C C . VAL A 1 84 ? 4.969 -0.627 -2.592 1.00 96.75 84 VAL A C 1
ATOM 658 O O . VAL A 1 84 ? 5.011 0.287 -1.768 1.00 96.75 84 VAL A O 1
ATOM 661 N N . HIS A 1 85 ? 5.127 -1.905 -2.234 1.00 95.94 85 HIS A N 1
ATOM 662 C CA . HIS A 1 85 ? 5.364 -2.333 -0.851 1.00 95.94 85 HIS A CA 1
ATOM 663 C C . HIS A 1 85 ? 6.653 -1.750 -0.285 1.00 95.94 85 HIS A C 1
ATOM 665 O O . HIS A 1 85 ? 6.654 -1.270 0.849 1.00 95.94 85 HIS A O 1
ATOM 671 N N . LEU A 1 86 ? 7.727 -1.728 -1.076 1.00 95.69 86 LEU A N 1
ATOM 672 C CA . LEU A 1 86 ? 8.984 -1.099 -0.689 1.00 95.69 86 LEU A CA 1
ATOM 673 C C . LEU A 1 86 ? 8.772 0.377 -0.328 1.00 95.69 86 LEU A C 1
ATOM 675 O O . LEU A 1 86 ? 9.197 0.804 0.744 1.00 95.69 86 LEU A O 1
ATOM 679 N N . LEU A 1 87 ? 8.070 1.140 -1.169 1.00 95.06 87 LEU A N 1
ATOM 680 C CA . LEU A 1 87 ? 7.794 2.557 -0.912 1.00 95.06 87 LEU A CA 1
ATOM 681 C C . LEU A 1 87 ? 6.881 2.775 0.304 1.00 95.06 87 LEU A C 1
ATOM 683 O O . LEU A 1 87 ? 7.107 3.704 1.075 1.00 95.06 87 LEU A O 1
ATOM 687 N N . MET A 1 88 ? 5.889 1.910 0.520 1.00 93.31 88 MET A N 1
ATOM 688 C CA . MET A 1 88 ? 5.019 1.964 1.704 1.00 93.31 88 MET A CA 1
ATOM 689 C C . MET A 1 88 ? 5.751 1.586 2.999 1.00 93.31 88 MET A C 1
ATOM 691 O O . MET A 1 88 ? 5.412 2.087 4.068 1.00 93.31 88 MET A O 1
ATOM 695 N N . SER A 1 89 ? 6.759 0.711 2.923 1.00 90.19 89 SER A N 1
ATOM 696 C CA . SER A 1 89 ? 7.522 0.246 4.092 1.00 90.19 89 SER A CA 1
ATOM 697 C C . SER A 1 89 ? 8.456 1.306 4.689 1.00 90.19 89 SER A C 1
ATOM 699 O O . SER A 1 89 ? 8.936 1.148 5.812 1.00 90.19 89 SER A O 1
ATOM 701 N N . VAL A 1 90 ? 8.690 2.395 3.953 1.00 86.94 90 VAL A N 1
ATOM 702 C CA . VAL A 1 90 ? 9.529 3.521 4.371 1.00 86.94 90 VAL A CA 1
ATOM 703 C C . VAL A 1 90 ? 8.999 4.188 5.635 1.00 86.94 90 VAL A C 1
ATOM 705 O O . VAL A 1 90 ? 9.768 4.488 6.554 1.00 86.94 90 VAL A O 1
ATOM 708 N N . ASP A 1 91 ? 7.691 4.453 5.686 1.00 76.56 91 ASP A N 1
ATOM 709 C CA . ASP A 1 91 ? 7.102 5.113 6.841 1.00 76.56 91 ASP A CA 1
ATOM 710 C C . ASP A 1 91 ? 6.874 4.089 7.954 1.00 76.56 91 ASP A C 1
ATOM 712 O O . ASP A 1 91 ? 5.829 3.455 8.065 1.00 76.56 91 ASP A O 1
ATOM 716 N N . THR A 1 92 ? 7.890 3.928 8.802 1.00 73.44 92 THR A N 1
ATOM 717 C CA . THR A 1 92 ? 7.835 3.057 9.987 1.00 73.44 92 THR A CA 1
ATOM 718 C C . THR A 1 92 ? 7.028 3.662 11.139 1.00 73.44 92 THR A C 1
ATOM 720 O O . THR A 1 92 ? 6.887 3.039 12.204 1.00 73.44 92 THR A O 1
ATOM 723 N N . LYS A 1 93 ? 6.494 4.880 10.960 1.00 82.25 93 LYS A N 1
ATOM 724 C CA . LYS A 1 93 ? 5.619 5.507 11.947 1.00 82.25 93 LYS A CA 1
ATOM 725 C C . LYS A 1 93 ? 4.373 4.651 12.141 1.00 82.25 93 LYS A C 1
ATOM 727 O O . LYS A 1 93 ? 3.918 3.906 11.282 1.00 82.25 93 LYS A O 1
ATOM 732 N N . ARG A 1 94 ? 3.822 4.733 13.347 1.00 84.94 94 ARG A N 1
ATOM 733 C CA . ARG A 1 94 ? 2.623 3.987 13.731 1.00 84.94 94 ARG A CA 1
ATOM 734 C C . ARG A 1 94 ? 1.512 4.966 14.045 1.00 84.94 94 ARG A C 1
ATOM 736 O O . ARG A 1 94 ? 1.764 6.065 14.532 1.00 84.94 94 ARG A O 1
ATOM 743 N N . GLY A 1 95 ? 0.282 4.535 13.822 1.00 90.12 95 GLY A N 1
ATOM 744 C CA . GLY A 1 95 ? -0.911 5.317 14.088 1.00 90.12 95 GLY A CA 1
ATOM 745 C C . GLY A 1 95 ? -1.663 5.721 12.826 1.00 90.12 95 GLY A C 1
ATOM 746 O O . GLY A 1 95 ? -1.239 5.476 11.699 1.00 90.12 95 GLY A O 1
ATOM 747 N N . ILE A 1 96 ? -2.788 6.392 13.058 1.00 90.94 96 ILE A N 1
ATOM 748 C CA . ILE A 1 96 ? -3.718 6.861 12.027 1.00 90.94 96 ILE A CA 1
ATOM 749 C C . ILE A 1 96 ? -3.059 7.797 10.989 1.00 90.94 96 ILE A C 1
ATOM 751 O O . ILE A 1 96 ? -3.332 7.633 9.803 1.00 90.94 96 ILE A O 1
ATOM 755 N N . PRO A 1 97 ? -2.173 8.748 11.357 1.00 90.94 97 PRO A N 1
ATOM 756 C CA . PRO A 1 97 ? -1.557 9.621 10.354 1.00 90.94 97 PRO A CA 1
ATOM 757 C C . PRO A 1 97 ? -0.700 8.856 9.339 1.00 90.94 97 PRO A C 1
ATOM 759 O O . PRO A 1 97 ? -0.781 9.126 8.145 1.00 90.94 97 PRO A O 1
ATOM 762 N N . SER A 1 98 ? 0.078 7.876 9.810 1.00 91.06 98 SER A N 1
ATOM 763 C CA . SER A 1 98 ? 0.904 7.030 8.940 1.00 91.06 98 SER A CA 1
ATOM 764 C C . SER A 1 98 ? 0.038 6.124 8.065 1.00 91.06 98 SER A C 1
ATOM 766 O O . SER A 1 98 ? 0.281 6.009 6.867 1.00 91.06 98 SER A O 1
ATOM 768 N N . PHE A 1 99 ? -1.047 5.579 8.627 1.00 93.38 99 PHE A N 1
ATOM 769 C CA . PHE A 1 99 ? -2.049 4.843 7.858 1.00 93.38 99 PHE A CA 1
ATOM 770 C C . PHE A 1 99 ? -2.565 5.656 6.661 1.00 93.38 99 PHE A C 1
ATOM 772 O O . PHE A 1 99 ? -2.480 5.194 5.525 1.00 93.38 99 PHE A O 1
ATOM 779 N N . TYR A 1 100 ? -3.049 6.882 6.889 1.00 92.50 100 TYR A N 1
ATOM 780 C CA . TYR A 1 100 ? -3.584 7.714 5.807 1.00 92.50 100 TYR A CA 1
ATOM 781 C C . TYR A 1 100 ? -2.504 8.174 4.822 1.00 92.50 100 TYR A C 1
ATOM 783 O O . TYR A 1 100 ? -2.779 8.280 3.627 1.00 92.50 100 TYR A O 1
ATOM 791 N N . ALA A 1 101 ? -1.274 8.415 5.286 1.00 91.69 101 ALA A N 1
ATOM 792 C CA . ALA A 1 101 ? -0.150 8.723 4.404 1.00 91.69 101 ALA A CA 1
ATOM 793 C C . ALA A 1 101 ? 0.152 7.551 3.453 1.00 91.69 101 ALA A C 1
ATOM 795 O O . ALA A 1 101 ? 0.208 7.746 2.237 1.00 91.69 101 ALA A O 1
ATOM 796 N N . ASN A 1 102 ? 0.241 6.330 3.987 1.00 93.31 102 ASN A N 1
ATOM 797 C CA . ASN A 1 102 ? 0.459 5.115 3.203 1.00 93.31 102 ASN A CA 1
ATOM 798 C C . ASN A 1 102 ? -0.726 4.797 2.286 1.00 93.31 102 ASN A C 1
ATOM 800 O O . ASN A 1 102 ? -0.520 4.399 1.141 1.00 93.31 102 ASN A O 1
ATOM 804 N N . GLN A 1 103 ? -1.962 5.034 2.732 1.00 94.19 103 GLN A N 1
ATOM 805 C CA . GLN A 1 103 ? -3.150 4.882 1.892 1.00 94.19 103 GLN A CA 1
ATOM 806 C C . GLN A 1 103 ? -3.113 5.854 0.707 1.00 94.19 103 GLN A C 1
ATOM 808 O O . GLN A 1 103 ? -3.381 5.460 -0.428 1.00 94.19 103 GLN A O 1
ATOM 813 N N . LYS A 1 104 ? -2.754 7.120 0.953 1.00 93.62 104 LYS A N 1
ATOM 814 C CA . LYS A 1 104 ? -2.639 8.142 -0.092 1.00 93.62 104 LYS A CA 1
ATOM 815 C C . LYS A 1 104 ? -1.544 7.793 -1.099 1.00 93.62 104 LYS A C 1
ATOM 817 O O . LYS A 1 104 ? -1.785 7.905 -2.298 1.00 93.62 104 LYS A O 1
ATOM 822 N N . LEU A 1 105 ? -0.377 7.351 -0.624 1.00 94.12 105 LEU A N 1
ATOM 823 C CA . LEU A 1 105 ? 0.728 6.908 -1.475 1.00 94.12 105 LEU A CA 1
ATOM 824 C C . LEU A 1 105 ? 0.320 5.708 -2.337 1.00 94.12 105 LEU A C 1
ATOM 826 O O . LEU A 1 105 ? 0.478 5.752 -3.553 1.00 94.12 105 LEU A O 1
ATOM 830 N N . LEU A 1 106 ? -0.273 4.680 -1.725 1.00 95.38 106 LEU A N 1
ATOM 831 C CA . LEU A 1 106 ? -0.764 3.496 -2.428 1.00 95.38 106 LEU A CA 1
ATOM 832 C C . LEU A 1 106 ? -1.762 3.872 -3.527 1.00 95.38 106 LEU A C 1
ATOM 834 O O . LEU A 1 106 ? -1.615 3.451 -4.669 1.00 95.38 106 LEU A O 1
ATOM 838 N N . VAL A 1 107 ? -2.764 4.695 -3.206 1.00 93.88 107 VAL A N 1
ATOM 839 C CA . VAL A 1 107 ? -3.761 5.134 -4.192 1.00 93.88 107 VAL A CA 1
ATOM 840 C C . VAL A 1 107 ? -3.117 5.956 -5.307 1.00 93.88 107 VAL A C 1
ATOM 842 O O . VAL A 1 107 ? -3.520 5.799 -6.456 1.00 93.88 107 VAL A O 1
ATOM 845 N N . ALA A 1 108 ? -2.140 6.813 -5.005 1.00 93.56 108 ALA A N 1
ATOM 846 C CA . ALA A 1 108 ? -1.430 7.584 -6.022 1.00 93.56 108 ALA A CA 1
ATOM 847 C C . ALA A 1 108 ? -0.661 6.671 -6.989 1.00 93.56 108 ALA A C 1
ATOM 849 O O . ALA A 1 108 ? -0.821 6.812 -8.198 1.00 93.56 108 ALA A O 1
ATOM 850 N N . LEU A 1 109 ? 0.083 5.692 -6.464 1.00 94.50 109 LEU A N 1
ATOM 851 C CA . LEU A 1 109 ? 0.837 4.726 -7.268 1.00 94.50 109 LEU A CA 1
ATOM 852 C C . LEU A 1 109 ? -0.101 3.853 -8.112 1.00 94.50 109 LEU A C 1
ATOM 854 O O . LEU A 1 109 ? 0.070 3.771 -9.321 1.00 94.50 109 LEU A O 1
ATOM 858 N N . LEU A 1 110 ? -1.161 3.286 -7.528 1.00 94.69 110 LEU A N 1
ATOM 859 C CA . LEU A 1 110 ? -2.126 2.459 -8.269 1.00 94.69 110 LEU A CA 1
ATOM 860 C C . LEU A 1 110 ? -2.924 3.241 -9.327 1.00 94.69 110 LEU A C 1
ATOM 862 O O . LEU A 1 110 ? -3.497 2.644 -10.230 1.00 94.69 110 LEU A O 1
ATOM 866 N N . ARG A 1 111 ? -3.006 4.574 -9.228 1.00 93.50 111 ARG A N 1
ATOM 867 C CA . ARG A 1 111 ? -3.661 5.408 -10.251 1.00 93.50 111 ARG A CA 1
ATOM 868 C C . ARG A 1 111 ? -2.807 5.613 -11.496 1.00 93.50 111 ARG A C 1
ATOM 870 O O . ARG A 1 111 ? -3.361 6.015 -12.512 1.00 93.50 111 ARG A O 1
ATOM 877 N N . THR A 1 112 ? -1.502 5.363 -11.422 1.00 94.62 112 THR A N 1
ATOM 878 C CA . THR A 1 112 ? -0.613 5.515 -12.583 1.00 94.62 112 THR A CA 1
ATOM 879 C C . THR A 1 112 ? -0.835 4.439 -13.639 1.00 94.62 112 THR A C 1
ATOM 881 O O . THR A 1 112 ? -0.617 4.709 -14.815 1.00 94.62 112 THR A O 1
ATOM 884 N N . HIS A 1 113 ? -1.311 3.254 -13.241 1.00 93.56 113 HIS A N 1
ATOM 885 C CA . HIS A 1 113 ? -1.530 2.142 -14.155 1.00 93.56 113 HIS A CA 1
ATOM 886 C C . HIS A 1 113 ? -2.716 1.270 -13.718 1.00 93.56 113 HIS A C 1
ATOM 888 O O . HIS A 1 113 ? -2.736 0.739 -12.609 1.00 93.56 113 HIS A O 1
ATOM 894 N N . SER A 1 114 ? -3.707 1.099 -14.597 1.00 91.94 114 SER A N 1
ATOM 895 C CA . SER A 1 114 ? -4.991 0.445 -14.284 1.00 91.94 114 SER A CA 1
ATOM 896 C C . SER A 1 114 ? -4.882 -1.050 -13.984 1.00 91.94 114 SER A C 1
ATOM 898 O O . SER A 1 114 ? -5.701 -1.582 -13.234 1.00 91.94 114 SER A O 1
ATOM 900 N N . SER A 1 115 ? -3.883 -1.725 -14.552 1.00 92.19 115 SER A N 1
ATOM 901 C CA . SER A 1 115 ? -3.678 -3.164 -14.356 1.00 92.19 115 SER A CA 1
ATOM 902 C C . SER A 1 115 ? -2.974 -3.504 -13.041 1.00 92.19 115 SER A C 1
ATOM 904 O O . SER A 1 115 ? -2.944 -4.673 -12.671 1.00 92.19 115 SER A O 1
ATOM 906 N N . LEU A 1 116 ? -2.459 -2.506 -12.308 1.00 94.12 116 LEU A N 1
ATOM 907 C CA . LEU A 1 116 ? -1.876 -2.737 -10.989 1.00 94.12 116 LEU A CA 1
ATOM 908 C C . LEU A 1 116 ? -2.963 -3.063 -9.972 1.00 94.12 116 LEU A C 1
ATOM 910 O O . LEU A 1 116 ? -3.927 -2.311 -9.786 1.00 94.12 116 LEU A O 1
ATOM 914 N N . GLN A 1 117 ? -2.788 -4.184 -9.281 1.00 93.00 117 GLN A N 1
ATOM 915 C CA . GLN A 1 117 ? -3.775 -4.680 -8.334 1.00 93.00 117 GLN A CA 1
ATOM 916 C C . GLN A 1 117 ? -3.140 -4.969 -6.976 1.00 93.00 117 GLN A C 1
ATOM 918 O O . GLN A 1 117 ? -2.143 -5.687 -6.905 1.00 93.00 117 GLN A O 1
ATOM 923 N N . PRO A 1 118 ? -3.714 -4.444 -5.878 1.00 95.25 118 PRO A N 1
ATOM 924 C CA . PRO A 1 118 ? -3.254 -4.783 -4.544 1.00 95.25 118 PRO A CA 1
ATOM 925 C C . PRO A 1 118 ? -3.470 -6.272 -4.254 1.00 95.25 118 PRO A C 1
ATOM 927 O O . PRO A 1 118 ? -4.426 -6.874 -4.734 1.00 95.25 118 PRO A O 1
ATOM 930 N N . SER A 1 119 ? -2.593 -6.841 -3.431 1.00 94.50 119 SER A N 1
ATOM 931 C CA . SER A 1 119 ? -2.699 -8.200 -2.902 1.00 94.50 119 SER A CA 1
ATOM 932 C C . SER A 1 119 ? -3.107 -8.168 -1.420 1.00 94.50 119 SER A C 1
ATOM 934 O O . SER A 1 119 ? -3.102 -7.087 -0.808 1.00 94.50 119 SER A O 1
ATOM 936 N N . PRO A 1 120 ? -3.412 -9.324 -0.800 1.00 95.19 120 PRO A N 1
ATOM 937 C CA . PRO A 1 120 ? -3.606 -9.401 0.647 1.00 95.19 120 PRO A CA 1
ATOM 938 C C . PRO A 1 120 ? -2.439 -8.805 1.444 1.00 95.19 120 PRO A C 1
ATOM 940 O O . PRO A 1 120 ? -2.656 -8.092 2.426 1.00 95.19 120 PRO A O 1
ATOM 943 N N . ASP A 1 121 ? -1.200 -8.985 0.977 1.00 95.50 121 ASP A N 1
ATOM 944 C CA . ASP A 1 121 ? -0.023 -8.399 1.621 1.00 95.50 121 ASP A CA 1
ATOM 945 C C . ASP A 1 121 ? -0.015 -6.866 1.546 1.00 95.50 121 ASP A C 1
ATOM 947 O O . ASP A 1 121 ? 0.355 -6.217 2.524 1.00 95.50 121 ASP A O 1
ATOM 951 N N . THR A 1 122 ? -0.503 -6.263 0.452 1.00 95.88 122 THR A N 1
ATOM 952 C CA . THR A 1 122 ? -0.671 -4.800 0.364 1.00 95.88 122 THR A CA 1
ATOM 953 C C . THR A 1 122 ? -1.592 -4.284 1.464 1.00 95.88 122 THR A C 1
ATOM 955 O O . THR A 1 122 ? -1.306 -3.271 2.110 1.00 95.88 122 THR A O 1
ATOM 958 N N . PHE A 1 123 ? -2.709 -4.976 1.687 1.00 95.06 123 PHE A N 1
ATOM 959 C CA . PHE A 1 123 ? -3.689 -4.579 2.687 1.00 95.06 123 PHE A CA 1
ATOM 960 C C . PHE A 1 123 ? -3.155 -4.780 4.109 1.00 95.06 123 PHE A C 1
ATOM 962 O O . PHE A 1 123 ? -3.267 -3.884 4.947 1.00 95.06 123 PHE A O 1
ATOM 969 N N . LEU A 1 124 ? -2.497 -5.911 4.376 1.00 95.00 124 LEU A N 1
ATOM 970 C CA . LEU A 1 124 ? -1.836 -6.170 5.658 1.00 95.00 124 LEU A CA 1
ATOM 971 C C . LEU A 1 124 ? -0.739 -5.143 5.957 1.00 95.00 124 LEU A C 1
ATOM 973 O O . LEU A 1 124 ? -0.646 -4.659 7.088 1.00 95.00 124 LEU A O 1
ATOM 977 N N . LEU A 1 125 ? 0.062 -4.768 4.955 1.00 94.25 125 LEU A N 1
ATOM 978 C CA . LEU A 1 125 ? 1.081 -3.730 5.091 1.00 94.25 125 LEU A CA 1
ATOM 979 C C . LEU A 1 125 ? 0.444 -2.392 5.470 1.00 94.25 125 LEU A C 1
ATOM 981 O O . LEU A 1 125 ? 0.911 -1.731 6.398 1.00 94.25 125 LEU A O 1
ATOM 985 N N . LEU A 1 126 ? -0.663 -2.026 4.823 1.00 93.69 126 LEU A N 1
ATOM 986 C CA . LEU A 1 126 ? -1.401 -0.812 5.150 1.00 93.69 126 LEU A CA 1
ATOM 987 C C . LEU A 1 126 ? -1.934 -0.841 6.596 1.00 93.69 126 LEU A C 1
ATOM 989 O O . LEU A 1 126 ? -1.704 0.101 7.364 1.00 93.69 126 LEU A O 1
ATOM 993 N N . LEU A 1 127 ? -2.584 -1.939 7.000 1.00 93.94 127 LEU A N 1
ATOM 994 C CA . LEU A 1 127 ? -3.141 -2.110 8.347 1.00 93.94 127 LEU A CA 1
ATOM 995 C C . LEU A 1 127 ? -2.078 -2.207 9.447 1.00 93.94 127 LEU A C 1
ATOM 997 O O . LEU A 1 127 ? -2.364 -1.884 10.601 1.00 93.94 127 LEU A O 1
ATOM 1001 N N . SER A 1 128 ? -0.844 -2.596 9.120 1.00 92.25 128 SER A N 1
ATOM 1002 C CA . SER A 1 128 ? 0.237 -2.740 10.103 1.00 92.25 128 SER A CA 1
ATOM 1003 C C . SER A 1 128 ? 0.480 -1.456 10.917 1.00 92.25 128 SER A C 1
ATOM 1005 O O . SER A 1 128 ? 0.743 -1.512 12.126 1.00 92.25 128 SER A O 1
ATOM 1007 N N . SER A 1 129 ? 0.287 -0.294 10.285 1.00 91.12 129 SER A N 1
ATOM 1008 C CA . SER A 1 129 ? 0.378 1.031 10.907 1.00 91.12 129 SER A CA 1
ATOM 1009 C C . SER A 1 129 ? -0.691 1.259 11.992 1.00 91.12 129 SER A C 1
ATOM 1011 O O . SER A 1 129 ? -0.447 1.979 12.965 1.00 91.12 129 SER A O 1
ATOM 1013 N N . LEU A 1 130 ? -1.844 0.585 11.912 1.00 92.31 130 LEU A N 1
ATOM 1014 C CA . LEU A 1 130 ? -2.965 0.720 12.846 1.00 92.31 130 LEU A CA 1
ATOM 1015 C C . LEU A 1 130 ? -2.819 -0.119 14.119 1.00 92.31 130 LEU A C 1
ATOM 1017 O O . LEU A 1 130 ? -3.556 0.105 15.081 1.00 92.31 130 LEU A O 1
ATOM 1021 N N . ARG A 1 131 ? -1.839 -1.029 14.203 1.00 88.50 131 ARG A N 1
ATOM 1022 C CA . ARG A 1 131 ? -1.708 -1.974 15.330 1.00 88.50 131 ARG A CA 1
ATOM 1023 C C . ARG A 1 131 ? -1.704 -1.306 16.710 1.00 88.50 131 ARG A C 1
ATOM 1025 O O . ARG A 1 131 ? -2.194 -1.886 17.675 1.00 88.50 131 ARG A O 1
ATOM 1032 N N . ARG A 1 132 ? -1.190 -0.076 16.830 1.00 86.94 132 ARG A N 1
ATOM 1033 C CA . ARG A 1 132 ? -1.175 0.712 18.084 1.00 86.94 132 ARG A CA 1
ATOM 1034 C C . ARG A 1 132 ? -2.135 1.907 18.092 1.00 86.94 132 ARG A C 1
ATOM 1036 O O . ARG A 1 132 ? -2.213 2.600 19.100 1.00 86.94 132 ARG A O 1
ATOM 1043 N N . ALA A 1 133 ? -2.864 2.150 17.005 1.00 90.12 133 ALA A N 1
ATOM 1044 C CA . ALA A 1 133 ? -3.837 3.233 16.939 1.00 90.12 133 ALA A CA 1
ATOM 1045 C C . ALA A 1 133 ? -5.050 2.951 17.843 1.00 90.12 133 ALA A C 1
ATOM 1047 O O . ALA A 1 133 ? -5.371 1.792 18.118 1.00 90.12 133 ALA A O 1
ATOM 1048 N N . LYS A 1 134 ? -5.708 4.027 18.291 1.00 88.88 134 LYS A N 1
ATOM 1049 C CA . LYS A 1 134 ? -7.082 3.990 18.815 1.00 88.88 134 LYS A CA 1
ATOM 1050 C C . LYS A 1 134 ? -8.051 4.035 17.632 1.00 88.88 134 LYS A C 1
ATOM 1052 O O . LYS A 1 134 ? -7.721 4.664 16.633 1.00 88.88 134 LYS A O 1
ATOM 1057 N N . LYS A 1 135 ? -9.238 3.437 17.755 1.00 90.06 135 LYS A N 1
ATOM 1058 C CA . LYS A 1 135 ? -10.241 3.326 16.672 1.00 90.06 135 LYS A CA 1
ATOM 1059 C C . LYS A 1 135 ? -9.730 2.601 15.409 1.00 90.06 135 LYS A C 1
ATOM 1061 O O . LYS A 1 135 ? -10.316 2.723 14.338 1.00 90.06 135 LYS A O 1
ATOM 1066 N N . SER A 1 136 ? -8.645 1.842 15.540 1.00 92.88 136 SER A N 1
ATOM 1067 C CA . SER A 1 136 ? -8.040 0.996 14.514 1.00 92.88 136 SER A CA 1
ATOM 1068 C C . SER A 1 136 ? -9.019 -0.003 13.905 1.00 92.88 136 SER A C 1
ATOM 1070 O O . SER A 1 136 ? -8.958 -0.221 12.701 1.00 92.88 136 SER A O 1
ATOM 1072 N N . SER A 1 137 ? -9.948 -0.557 14.689 1.00 92.88 137 SER A N 1
ATOM 1073 C CA . SER A 1 137 ? -10.954 -1.506 14.198 1.00 92.88 137 SER A CA 1
ATOM 1074 C C . SER A 1 137 ? -11.950 -0.857 13.240 1.00 92.88 137 SER A C 1
ATOM 1076 O O . SER A 1 137 ? -12.247 -1.414 12.189 1.00 92.88 137 SER A O 1
ATOM 1078 N N . THR A 1 138 ? -12.426 0.347 13.574 1.00 92.81 138 THR A N 1
ATOM 1079 C CA . THR A 1 138 ? -13.390 1.095 12.755 1.00 92.81 138 THR A CA 1
ATOM 1080 C C . THR A 1 138 ? -12.746 1.522 11.442 1.00 92.81 138 THR A C 1
ATOM 1082 O O . THR A 1 138 ? -13.286 1.230 10.381 1.00 92.81 138 THR A O 1
ATOM 1085 N N . VAL A 1 139 ? -11.537 2.090 11.511 1.00 94.19 139 VAL A N 1
ATOM 1086 C CA . VAL A 1 139 ? -10.773 2.479 10.316 1.00 94.19 139 VAL A CA 1
ATOM 1087 C C . VAL A 1 139 ? -10.465 1.261 9.439 1.00 94.19 139 VAL A C 1
ATOM 1089 O O . VAL A 1 139 ? -10.670 1.309 8.229 1.00 94.19 139 VAL A O 1
ATOM 1092 N N . ALA A 1 140 ? -10.013 0.146 10.026 1.00 94.25 140 ALA A N 1
ATOM 1093 C CA . ALA A 1 140 ? -9.729 -1.073 9.270 1.00 94.25 140 ALA A CA 1
ATOM 1094 C C . ALA A 1 140 ? -10.982 -1.617 8.564 1.00 94.25 140 ALA A C 1
ATOM 1096 O O . ALA A 1 140 ? -10.900 -2.022 7.406 1.00 94.25 140 ALA A O 1
ATOM 1097 N N . PHE A 1 141 ? -12.138 -1.588 9.233 1.00 92.50 141 PHE A N 1
ATOM 1098 C CA . PHE A 1 141 ? -13.410 -2.044 8.673 1.00 92.50 141 PHE A CA 1
ATOM 1099 C C . PHE A 1 141 ? -13.902 -1.159 7.515 1.00 92.50 141 PHE A C 1
ATOM 1101 O O . PHE A 1 141 ? -14.287 -1.674 6.466 1.00 92.50 141 PHE A O 1
ATOM 1108 N N . GLU A 1 142 ? -13.836 0.166 7.657 1.00 91.69 142 GLU A N 1
ATOM 1109 C CA . GLU A 1 142 ? -14.197 1.120 6.593 1.00 91.69 142 GLU A CA 1
ATOM 1110 C C . GLU A 1 142 ? -13.304 0.966 5.354 1.00 91.69 142 GLU A C 1
ATOM 1112 O O . GLU A 1 142 ? -13.762 0.995 4.205 1.00 91.69 142 GLU A O 1
ATOM 1117 N N . VAL A 1 143 ? -12.008 0.761 5.583 1.00 92.62 143 VAL A N 1
ATOM 1118 C CA . VAL A 1 143 ? -11.027 0.611 4.507 1.00 92.62 143 VAL A CA 1
ATOM 1119 C C . VAL A 1 143 ? -11.177 -0.746 3.834 1.00 92.62 143 VAL A C 1
ATOM 1121 O O . VAL A 1 143 ? -11.096 -0.807 2.611 1.00 92.62 143 VAL A O 1
ATOM 1124 N N . MET A 1 144 ? -11.473 -1.809 4.586 1.00 92.81 144 MET A N 1
ATOM 1125 C CA . MET A 1 144 ? -11.840 -3.112 4.027 1.00 92.81 144 MET A CA 1
ATOM 1126 C C . MET A 1 144 ? -13.032 -2.976 3.072 1.00 92.81 144 MET A C 1
ATOM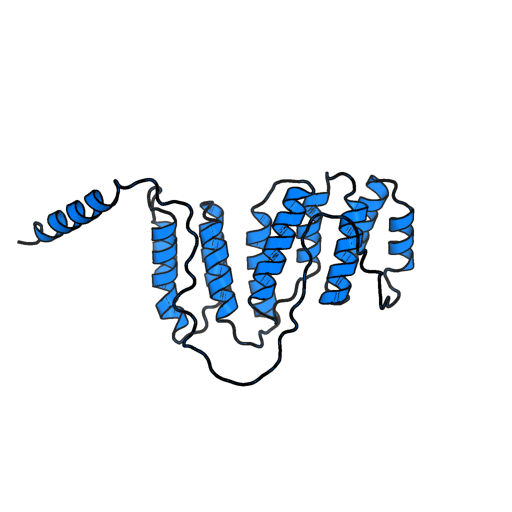 1128 O O . MET A 1 144 ? -12.938 -3.409 1.927 1.00 92.81 144 MET A O 1
ATOM 1132 N N . ALA A 1 145 ? -14.118 -2.321 3.498 1.00 90.12 145 ALA A N 1
ATOM 1133 C CA . ALA A 1 145 ? -15.292 -2.102 2.650 1.00 90.12 145 ALA A CA 1
ATOM 1134 C C . ALA A 1 145 ? -14.940 -1.341 1.358 1.00 90.12 145 ALA A C 1
ATOM 1136 O O . ALA A 1 145 ? -15.347 -1.738 0.266 1.00 90.12 145 ALA A O 1
ATOM 1137 N N . SER A 1 146 ? -14.115 -0.297 1.470 1.00 89.38 146 SER A N 1
ATOM 1138 C CA . SER A 1 146 ? -13.654 0.497 0.323 1.00 89.38 146 SER A CA 1
ATOM 1139 C C . SER A 1 146 ? -12.762 -0.308 -0.634 1.00 89.38 146 SER A C 1
ATOM 1141 O O . SER A 1 146 ? -12.906 -0.213 -1.853 1.00 89.38 146 SER A O 1
ATOM 1143 N N . PHE A 1 147 ? -11.847 -1.122 -0.099 1.00 91.38 147 PHE A N 1
ATOM 1144 C CA . PHE A 1 147 ? -10.961 -1.974 -0.895 1.00 91.38 147 PHE A CA 1
ATOM 1145 C C . PHE A 1 147 ? -11.738 -3.083 -1.604 1.00 91.38 147 PHE A C 1
ATOM 1147 O O . PHE A 1 147 ? -11.532 -3.303 -2.796 1.00 91.38 147 PHE A O 1
ATOM 1154 N N . ARG A 1 148 ? -12.680 -3.718 -0.903 1.00 89.94 148 ARG A N 1
ATOM 1155 C CA . ARG A 1 148 ? -13.577 -4.732 -1.466 1.00 89.94 148 ARG A CA 1
ATOM 1156 C C . ARG A 1 148 ? -14.416 -4.173 -2.599 1.00 89.94 148 ARG A C 1
ATOM 1158 O O . ARG A 1 148 ? -14.487 -4.789 -3.655 1.00 89.94 148 ARG A O 1
ATOM 1165 N N . HIS A 1 149 ? -14.979 -2.980 -2.422 1.00 88.69 149 HIS A N 1
ATOM 1166 C CA . HIS A 1 149 ? -15.754 -2.324 -3.471 1.00 88.69 149 HIS A CA 1
ATOM 1167 C C . HIS A 1 149 ? -14.933 -2.077 -4.748 1.00 88.69 149 HIS A C 1
ATOM 1169 O O . HIS A 1 149 ? -15.452 -2.240 -5.848 1.00 88.69 149 HIS A O 1
ATOM 1175 N N . ARG A 1 150 ? -13.653 -1.707 -4.614 1.00 88.38 150 ARG A N 1
ATOM 1176 C CA . ARG A 1 150 ? -12.815 -1.315 -5.754 1.00 88.38 150 ARG A CA 1
ATOM 1177 C C . ARG A 1 150 ? -12.081 -2.472 -6.433 1.00 88.38 150 ARG A C 1
ATOM 1179 O O . ARG A 1 150 ? -11.929 -2.451 -7.650 1.00 88.38 150 ARG A O 1
ATOM 1186 N N . TRP A 1 151 ? -11.585 -3.442 -5.670 1.00 89.38 151 TRP A N 1
ATOM 1187 C CA . TRP A 1 151 ? -10.727 -4.513 -6.194 1.00 89.38 151 TRP A CA 1
ATOM 1188 C C . TRP A 1 151 ? -11.310 -5.917 -6.021 1.00 89.38 151 TRP A C 1
ATOM 1190 O O . TRP A 1 151 ? -10.683 -6.869 -6.486 1.00 89.38 151 TRP A O 1
ATOM 1200 N N . GLY A 1 152 ? -12.492 -6.046 -5.415 1.00 90.19 152 GLY A N 1
ATOM 1201 C CA . GLY A 1 152 ? -13.152 -7.324 -5.163 1.00 90.19 152 GLY A CA 1
ATOM 1202 C C . GLY A 1 152 ? -12.523 -8.112 -4.015 1.00 90.19 152 GLY A C 1
ATOM 1203 O O . GLY A 1 152 ? -11.718 -7.591 -3.242 1.00 90.19 152 GLY A O 1
ATOM 1204 N N . ASP A 1 153 ? -12.889 -9.390 -3.913 1.00 89.38 153 ASP A N 1
ATOM 1205 C CA . ASP A 1 153 ? -12.511 -10.236 -2.775 1.00 89.38 153 ASP A CA 1
ATOM 1206 C C . ASP A 1 153 ? -11.094 -10.811 -2.841 1.00 89.38 153 ASP A C 1
ATOM 1208 O O . ASP A 1 153 ? -10.544 -11.198 -1.818 1.00 89.38 153 ASP A O 1
ATOM 1212 N N . ARG A 1 154 ? -10.443 -10.770 -4.009 1.00 89.19 154 ARG A N 1
ATOM 1213 C CA . ARG A 1 154 ? -9.068 -11.272 -4.216 1.00 89.19 154 ARG A CA 1
ATOM 1214 C C . ARG A 1 154 ? -8.000 -10.630 -3.323 1.00 89.19 154 ARG A C 1
ATOM 1216 O O . ARG A 1 154 ? -6.905 -11.161 -3.192 1.00 89.19 154 ARG A O 1
ATOM 1223 N N . VAL A 1 155 ? -8.293 -9.468 -2.740 1.00 90.38 155 VAL A N 1
ATOM 1224 C CA . VAL A 1 155 ? -7.378 -8.748 -1.839 1.00 90.38 155 VAL A CA 1
ATOM 1225 C C . VAL A 1 155 ? -7.533 -9.184 -0.379 1.00 90.38 155 VAL A C 1
ATOM 1227 O O . VAL A 1 155 ? -6.832 -8.668 0.488 1.00 90.38 155 VAL A O 1
ATOM 1230 N N . PHE A 1 156 ? -8.455 -10.106 -0.093 1.00 91.62 156 PHE A N 1
ATOM 1231 C CA . PHE A 1 156 ? -8.768 -10.579 1.248 1.00 91.62 156 PHE A CA 1
ATOM 1232 C C . PHE A 1 156 ? -8.536 -12.083 1.348 1.00 91.62 156 PHE A C 1
ATOM 1234 O O . PHE A 1 156 ? -9.159 -12.872 0.647 1.00 91.62 156 PHE A O 1
ATOM 1241 N N . ASP A 1 157 ? -7.660 -12.471 2.268 1.00 92.88 157 ASP A N 1
ATOM 1242 C CA . ASP A 1 157 ? -7.432 -13.854 2.671 1.00 92.88 157 ASP A CA 1
ATOM 1243 C C . ASP A 1 157 ? -7.710 -14.020 4.176 1.00 92.88 157 ASP A C 1
ATOM 1245 O O . ASP A 1 157 ? -7.969 -13.054 4.907 1.00 92.88 157 ASP A O 1
ATOM 1249 N N . ASP A 1 158 ? -7.617 -15.249 4.679 1.00 92.38 158 ASP A N 1
ATOM 1250 C CA . ASP A 1 158 ? -7.816 -15.519 6.104 1.00 92.38 158 ASP A CA 1
ATOM 1251 C C . ASP A 1 158 ? -6.834 -14.753 7.002 1.00 92.38 158 ASP A C 1
ATOM 1253 O O . ASP A 1 158 ? -7.164 -14.423 8.143 1.00 92.38 158 ASP A O 1
ATOM 1257 N N . ARG A 1 159 ? -5.645 -14.392 6.504 1.00 94.94 159 ARG A N 1
ATOM 1258 C CA . ARG A 1 159 ? -4.695 -13.568 7.266 1.00 94.94 159 ARG A CA 1
ATOM 1259 C C . ARG A 1 159 ? -5.262 -12.169 7.476 1.00 94.94 159 ARG A C 1
ATOM 1261 O O . ARG A 1 159 ? -5.191 -11.652 8.594 1.00 94.94 159 ARG A O 1
ATOM 1268 N N . VAL A 1 160 ? -5.861 -11.570 6.447 1.00 94.56 160 VAL A N 1
ATOM 1269 C CA . VAL A 1 160 ? -6.558 -10.285 6.560 1.00 94.56 160 VAL A CA 1
ATOM 1270 C C . VAL A 1 160 ? -7.751 -10.389 7.510 1.00 94.56 160 VAL A C 1
ATOM 1272 O O . VAL A 1 160 ? -7.883 -9.533 8.390 1.00 94.56 160 VAL A O 1
ATOM 1275 N N . LYS A 1 161 ? -8.560 -11.456 7.410 1.00 94.25 161 LYS A N 1
ATOM 1276 C CA . LYS A 1 161 ? -9.679 -11.727 8.337 1.00 94.25 161 LYS A CA 1
ATOM 1277 C C . LYS A 1 161 ? -9.221 -11.654 9.783 1.00 94.25 161 LYS A C 1
ATOM 1279 O O . LYS A 1 161 ? -9.732 -10.861 10.573 1.00 94.25 161 LYS A O 1
ATOM 1284 N N . GLN A 1 162 ? -8.219 -12.468 10.109 1.00 94.75 162 GLN A N 1
ATOM 1285 C CA . GLN A 1 162 ? -7.689 -12.580 11.460 1.00 94.75 162 GLN A CA 1
ATOM 1286 C C . GLN A 1 162 ? -7.070 -11.263 11.919 1.00 94.75 162 GLN A C 1
ATOM 1288 O O . GLN A 1 162 ? -7.221 -10.877 13.075 1.00 94.75 162 GLN A O 1
ATOM 1293 N N . HIS A 1 163 ? -6.414 -10.519 11.026 1.00 94.69 163 HIS A N 1
ATOM 1294 C CA . HIS A 1 163 ? -5.863 -9.214 11.373 1.00 94.69 163 HIS A CA 1
ATOM 1295 C C . HIS A 1 163 ? -6.953 -8.216 11.789 1.00 94.69 163 HIS A C 1
ATOM 1297 O O . HIS A 1 163 ? -6.804 -7.544 12.810 1.00 94.69 163 HIS A O 1
ATOM 1303 N N . ILE A 1 164 ? -8.060 -8.138 11.046 1.00 94.56 164 ILE A N 1
ATOM 1304 C CA . ILE A 1 164 ? -9.179 -7.243 11.376 1.00 94.56 164 ILE A CA 1
ATOM 1305 C C . ILE A 1 164 ? -9.871 -7.690 12.669 1.00 94.56 164 ILE A C 1
ATOM 1307 O O . ILE A 1 164 ? -10.157 -6.846 13.519 1.00 94.56 164 ILE A O 1
ATOM 1311 N N . LEU A 1 165 ? -10.088 -8.998 12.858 1.00 95.31 165 LEU A N 1
ATOM 1312 C CA . LEU A 1 165 ? -10.654 -9.544 14.098 1.00 95.31 165 LEU A CA 1
ATOM 1313 C C . LEU A 1 165 ? -9.798 -9.180 15.315 1.00 95.31 165 LEU A C 1
ATOM 1315 O O . LEU A 1 165 ? -10.323 -8.646 16.287 1.00 95.31 165 LEU A O 1
ATOM 1319 N N . ASN A 1 166 ? -8.478 -9.345 15.219 1.00 95.31 166 ASN A N 1
ATOM 1320 C CA . ASN A 1 166 ? -7.549 -8.955 16.280 1.00 95.31 166 ASN A CA 1
ATOM 1321 C C . ASN A 1 166 ? -7.627 -7.453 16.604 1.00 95.31 166 ASN A C 1
ATOM 1323 O O . ASN A 1 166 ? -7.541 -7.062 17.769 1.00 95.31 166 ASN A O 1
ATOM 1327 N N . LEU A 1 167 ? -7.791 -6.590 15.593 1.00 95.06 167 LEU A N 1
ATOM 1328 C CA . LEU A 1 167 ? -7.983 -5.152 15.814 1.00 95.06 167 LEU A CA 1
ATOM 1329 C C . LEU A 1 167 ? -9.327 -4.852 16.494 1.00 95.06 167 LEU A C 1
ATOM 1331 O O . LEU A 1 167 ? -9.374 -3.992 17.373 1.00 95.06 167 LEU A O 1
ATOM 1335 N N . ALA A 1 168 ? -10.400 -5.549 16.116 1.00 95.25 168 ALA A N 1
ATOM 1336 C CA . ALA A 1 168 ? -11.723 -5.404 16.719 1.00 95.25 168 ALA A CA 1
ATOM 1337 C C . ALA A 1 168 ? -11.746 -5.864 18.183 1.00 95.25 168 ALA A C 1
ATOM 1339 O O . ALA A 1 168 ? -12.216 -5.126 19.049 1.00 95.25 168 ALA A O 1
ATOM 1340 N N . GLU A 1 169 ? -11.173 -7.031 18.476 1.00 94.81 169 GLU A N 1
ATOM 1341 C CA . GLU A 1 169 ? -11.080 -7.588 19.828 1.00 94.81 169 GLU A CA 1
ATOM 1342 C C . GLU A 1 169 ? -10.227 -6.711 20.744 1.00 94.81 169 GLU A C 1
ATOM 1344 O O . GLU A 1 169 ? -10.650 -6.383 21.852 1.00 94.81 169 GLU A O 1
ATOM 1349 N N . LYS A 1 170 ? -9.081 -6.223 20.250 1.00 93.88 170 LYS A N 1
ATOM 1350 C CA . LYS A 1 170 ? -8.236 -5.255 20.967 1.00 93.88 170 LYS A CA 1
ATOM 1351 C C . LYS A 1 170 ? -9.015 -4.007 21.405 1.00 93.88 170 LYS A C 1
ATOM 1353 O O . LYS A 1 170 ? -8.695 -3.418 22.434 1.00 93.88 170 LYS A O 1
ATOM 1358 N N . GLU A 1 171 ? -9.991 -3.566 20.615 1.00 93.50 171 GLU A N 1
ATOM 1359 C CA . GLU A 1 171 ? -10.790 -2.367 20.898 1.00 93.50 171 GLU A CA 1
ATOM 1360 C C . GLU A 1 171 ? -12.127 -2.658 21.581 1.00 93.50 171 GLU A C 1
ATOM 1362 O O . GLU A 1 171 ? -12.894 -1.726 21.818 1.00 93.50 171 GLU A O 1
ATOM 1367 N N . GLY A 1 172 ? -12.420 -3.925 21.892 1.00 94.25 172 GLY A N 1
ATOM 1368 C CA . GLY A 1 172 ? -13.706 -4.338 22.456 1.00 94.25 172 GLY A CA 1
ATOM 1369 C C . GLY A 1 172 ? -14.888 -4.147 21.499 1.00 94.25 172 GLY A C 1
ATOM 1370 O O . GLY A 1 172 ? -16.036 -4.113 21.935 1.00 94.25 172 GLY A O 1
ATOM 1371 N N . ARG A 1 173 ? -14.636 -4.008 20.191 1.00 95.25 173 ARG A N 1
ATOM 1372 C CA . ARG A 1 173 ? -15.658 -3.808 19.151 1.00 95.25 173 ARG A CA 1
ATOM 1373 C C . ARG A 1 173 ? -16.196 -5.145 18.654 1.00 95.25 173 ARG A C 1
ATOM 1375 O O . ARG A 1 173 ? -15.969 -5.547 17.511 1.00 95.25 173 ARG A O 1
ATOM 1382 N N . LEU A 1 174 ? -16.905 -5.843 19.544 1.00 94.88 174 LEU A N 1
ATOM 1383 C CA . LEU A 1 174 ? -17.523 -7.142 19.253 1.00 94.88 174 LEU A CA 1
ATOM 1384 C C . LEU A 1 174 ? -18.530 -7.059 18.098 1.00 94.88 174 LEU A C 1
ATOM 1386 O O . LEU A 1 174 ? -18.630 -7.998 17.320 1.00 94.88 174 LEU A O 1
ATOM 1390 N N . ASP A 1 175 ? -19.176 -5.905 17.917 1.00 93.88 175 ASP A N 1
ATOM 1391 C CA . ASP A 1 175 ? -20.072 -5.624 16.792 1.00 93.88 175 ASP A CA 1
ATOM 1392 C C . ASP A 1 175 ? -19.372 -5.756 15.428 1.00 93.88 175 ASP A C 1
ATOM 1394 O O . ASP A 1 175 ? -19.940 -6.297 14.479 1.00 93.88 175 ASP A O 1
ATOM 1398 N N . ILE A 1 176 ? -18.124 -5.285 15.319 1.00 93.19 176 ILE A N 1
ATOM 1399 C CA . ILE A 1 176 ? -17.314 -5.432 14.103 1.00 93.19 176 ILE A CA 1
ATOM 1400 C C . ILE A 1 176 ? -16.834 -6.878 13.974 1.00 93.19 176 ILE A C 1
ATOM 1402 O O . ILE A 1 176 ? -16.891 -7.442 12.882 1.00 93.19 176 ILE A O 1
ATOM 1406 N N . ALA A 1 177 ? -16.390 -7.493 15.073 1.00 94.19 177 ALA A N 1
ATOM 1407 C CA . ALA A 1 177 ? -15.902 -8.869 15.055 1.00 94.19 177 ALA A CA 1
ATOM 1408 C C . ALA A 1 177 ? -16.989 -9.861 14.604 1.00 94.19 177 ALA A C 1
ATOM 1410 O O . ALA A 1 177 ? -16.735 -10.707 13.749 1.00 94.19 177 ALA A O 1
ATOM 1411 N N . GLU A 1 178 ? -18.211 -9.730 15.122 1.00 93.50 178 GLU A N 1
ATOM 1412 C CA . GLU A 1 178 ? -19.363 -10.546 14.727 1.00 93.50 178 GLU A CA 1
ATOM 1413 C C . GLU A 1 178 ? -19.742 -10.336 13.267 1.00 93.50 178 GLU A C 1
ATOM 1415 O O . GLU A 1 178 ? -19.944 -11.318 12.552 1.00 93.50 178 GLU A O 1
ATOM 1420 N N . LYS A 1 179 ? -19.769 -9.079 12.794 1.00 91.38 17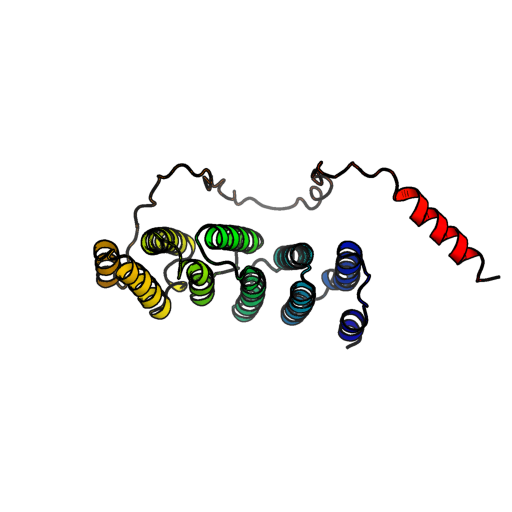9 LYS A N 1
ATOM 1421 C CA . LYS A 1 179 ? -19.962 -8.795 11.368 1.00 91.38 179 LYS A CA 1
ATOM 1422 C C . LYS A 1 179 ? -18.930 -9.548 10.550 1.00 91.38 179 LYS A C 1
ATOM 1424 O O . LYS A 1 179 ? -19.323 -10.367 9.738 1.00 91.38 179 LYS A O 1
ATOM 1429 N N . ILE A 1 180 ? -17.637 -9.360 10.815 1.00 91.12 180 ILE A N 1
ATOM 1430 C CA . ILE A 1 180 ? -16.569 -10.042 10.075 1.00 91.12 180 ILE A CA 1
ATOM 1431 C C . ILE A 1 180 ? -16.739 -11.564 10.108 1.00 91.12 180 ILE A C 1
ATOM 1433 O O . ILE A 1 180 ? -16.674 -12.178 9.052 1.00 91.12 180 ILE A O 1
ATOM 1437 N N . ARG A 1 181 ? -17.006 -12.189 11.263 1.00 89.75 181 ARG A N 1
ATOM 1438 C CA . ARG A 1 181 ? -17.196 -13.651 11.342 1.00 89.75 181 ARG A CA 1
ATOM 1439 C C . ARG A 1 181 ? -18.368 -14.139 10.491 1.00 89.75 181 ARG A C 1
ATOM 1441 O O . ARG A 1 181 ? -18.213 -15.123 9.779 1.00 89.75 181 ARG A O 1
ATOM 1448 N N . ASN A 1 182 ? -19.499 -13.440 10.539 1.00 86.25 182 ASN A N 1
ATOM 1449 C CA . ASN A 1 182 ? -20.723 -13.840 9.842 1.00 86.25 182 ASN A CA 1
ATOM 1450 C C . ASN A 1 182 ? -20.698 -13.499 8.344 1.00 86.25 182 ASN A C 1
ATOM 1452 O O . ASN A 1 182 ? -21.427 -14.094 7.560 1.00 86.25 182 ASN A O 1
ATOM 1456 N N . GLN A 1 183 ? -19.896 -12.507 7.956 1.00 79.44 183 GLN A N 1
ATOM 1457 C CA . GLN A 1 183 ? -19.920 -11.862 6.641 1.00 79.44 183 GLN A CA 1
ATOM 1458 C C . GLN A 1 183 ? -18.656 -12.106 5.815 1.00 79.44 183 GLN A C 1
ATOM 1460 O O . GLN A 1 183 ? -18.515 -11.552 4.728 1.00 79.44 183 GLN A O 1
ATOM 1465 N N . TRP A 1 184 ? -17.706 -12.890 6.320 1.00 79.38 184 TRP A N 1
ATOM 1466 C CA . TRP A 1 184 ? -16.451 -13.116 5.608 1.00 79.38 184 TRP A CA 1
ATOM 1467 C C . TRP A 1 184 ? -16.641 -13.896 4.306 1.00 79.38 184 TRP A C 1
ATOM 1469 O O . TRP A 1 184 ? -16.048 -13.528 3.299 1.00 79.38 184 TRP A O 1
ATOM 1479 N N . ASP A 1 185 ? -17.498 -14.921 4.339 1.00 66.31 185 ASP A N 1
ATOM 1480 C CA . ASP A 1 185 ? -17.681 -15.889 3.247 1.00 66.31 185 ASP A CA 1
ATOM 1481 C C . ASP A 1 185 ? -18.946 -15.629 2.416 1.00 66.31 185 ASP A C 1
ATOM 1483 O O . ASP A 1 185 ? -19.142 -16.192 1.339 1.00 66.31 185 ASP A O 1
ATOM 1487 N N . VAL A 1 186 ? -19.837 -14.769 2.912 1.00 54.12 186 VAL A N 1
ATOM 1488 C CA . VAL A 1 186 ? -21.080 -14.439 2.220 1.00 54.12 186 VAL A CA 1
ATOM 1489 C C . VAL A 1 186 ? -20.759 -13.343 1.213 1.00 54.12 186 VAL A C 1
ATOM 1491 O O . VAL A 1 186 ? -20.335 -12.263 1.616 1.00 54.12 186 VAL A O 1
ATOM 1494 N N . ASN A 1 187 ? -20.960 -13.622 -0.080 1.00 48.06 187 ASN A N 1
ATOM 1495 C CA . ASN A 1 187 ? -20.944 -12.650 -1.179 1.00 48.06 187 ASN A CA 1
ATOM 1496 C C . ASN A 1 187 ? -21.733 -11.389 -0.789 1.00 48.06 187 ASN A C 1
ATOM 1498 O O . ASN A 1 187 ? -22.947 -11.307 -0.977 1.00 48.06 187 ASN A O 1
ATOM 1502 N N . LEU A 1 188 ? -21.056 -10.398 -0.218 1.00 48.88 188 LEU A N 1
ATOM 1503 C CA . LEU A 1 188 ? -21.682 -9.175 0.260 1.00 48.88 188 LEU A CA 1
ATOM 1504 C C . LEU A 1 188 ? -21.443 -8.088 -0.759 1.00 48.88 188 LEU A C 1
ATOM 1506 O O . LEU A 1 188 ? -20.622 -7.182 -0.599 1.00 48.88 188 LEU A O 1
ATOM 1510 N N . GLY A 1 189 ? -22.240 -8.190 -1.818 1.00 41.06 189 GLY A N 1
ATOM 1511 C CA . GLY A 1 189 ? -22.596 -7.030 -2.602 1.00 41.06 189 GLY A CA 1
ATOM 1512 C C . GLY A 1 189 ? -23.149 -5.968 -1.655 1.00 41.06 189 GLY A C 1
ATOM 1513 O O . GLY A 1 189 ? -24.224 -6.137 -1.090 1.00 41.06 189 GLY A O 1
ATOM 1514 N N . ARG A 1 190 ? -22.405 -4.865 -1.525 1.00 43.78 190 ARG A N 1
ATOM 1515 C CA . ARG A 1 190 ? -22.825 -3.604 -0.896 1.00 43.78 190 ARG A CA 1
ATOM 1516 C C . ARG A 1 190 ? -22.681 -3.554 0.637 1.00 43.78 190 ARG A C 1
ATOM 1518 O O . ARG A 1 190 ? -23.655 -3.510 1.382 1.00 43.78 190 ARG A O 1
ATOM 1525 N N . PHE A 1 191 ? -21.438 -3.421 1.107 1.00 43.66 191 PHE A N 1
ATOM 1526 C CA . PHE A 1 191 ? -21.194 -2.732 2.379 1.00 43.66 191 PHE A CA 1
ATOM 1527 C C . PHE A 1 191 ? -21.589 -1.253 2.228 1.00 43.66 191 PHE A C 1
ATOM 1529 O O . PHE A 1 191 ? -21.254 -0.650 1.204 1.00 43.66 191 PHE A O 1
ATOM 1536 N N . PRO A 1 192 ? -22.290 -0.649 3.202 1.00 40.34 192 PRO A N 1
ATOM 1537 C CA . PRO A 1 192 ? -22.558 0.780 3.172 1.00 40.34 192 PRO A CA 1
ATOM 1538 C C . PRO A 1 192 ? -21.226 1.532 3.248 1.00 40.34 192 PRO A C 1
ATOM 1540 O O . PRO A 1 192 ? -20.478 1.396 4.218 1.00 40.34 192 PRO A O 1
ATOM 1543 N N . VAL A 1 193 ? -20.927 2.309 2.207 1.00 43.75 193 VAL A N 1
ATOM 1544 C CA . VAL A 1 193 ? -19.884 3.333 2.259 1.00 43.75 193 VAL A CA 1
ATOM 1545 C C . VAL A 1 193 ? -20.330 4.323 3.330 1.00 43.75 193 VAL A C 1
ATOM 1547 O O . VAL A 1 193 ? -21.387 4.938 3.202 1.00 43.75 193 VAL A O 1
ATOM 1550 N N . PHE A 1 194 ? -19.583 4.415 4.429 1.00 37.91 194 PHE A N 1
ATOM 1551 C CA . PHE A 1 194 ? -19.884 5.369 5.491 1.00 37.91 194 PHE A CA 1
ATOM 1552 C C . PHE A 1 194 ? -19.509 6.771 4.991 1.00 37.91 194 PHE A C 1
ATOM 1554 O O . PHE A 1 194 ? -18.370 7.220 5.114 1.00 37.91 194 PHE A O 1
ATOM 1561 N N . GLU A 1 195 ? -20.468 7.459 4.375 1.00 36.44 195 GLU A N 1
ATOM 1562 C CA . GLU A 1 195 ? -20.386 8.891 4.091 1.00 36.44 195 GLU A CA 1
ATOM 1563 C C . GLU A 1 195 ? -20.520 9.657 5.411 1.00 36.44 195 GLU A C 1
ATOM 1565 O O . GLU A 1 195 ? -21.603 10.073 5.811 1.00 36.44 195 GLU A O 1
ATOM 1570 N N . GLY A 1 196 ? -19.418 9.811 6.145 1.00 31.42 196 GLY A N 1
ATOM 1571 C CA . GLY A 1 196 ? -19.425 10.700 7.300 1.00 31.42 196 GLY A CA 1
ATOM 1572 C C . GLY A 1 196 ? -18.327 10.450 8.314 1.00 31.42 196 GLY A C 1
ATOM 1573 O O . GLY A 1 196 ? -18.549 9.786 9.315 1.00 31.42 196 GLY A O 1
ATOM 1574 N N . THR A 1 197 ? -17.184 11.106 8.129 1.00 32.19 197 THR A N 1
ATOM 1575 C CA . THR A 1 197 ? -16.768 12.174 9.052 1.00 32.19 197 THR A CA 1
ATOM 1576 C C . THR A 1 197 ? -15.880 13.168 8.303 1.00 32.19 197 THR A C 1
ATOM 1578 O O . THR A 1 197 ? -15.049 12.801 7.477 1.00 32.19 197 THR A O 1
ATOM 1581 N N . ASN A 1 198 ? -16.120 14.452 8.562 1.00 33.47 198 ASN A N 1
ATOM 1582 C CA . ASN A 1 198 ? -15.540 15.617 7.900 1.00 33.47 198 ASN A CA 1
ATOM 1583 C C . ASN A 1 198 ? -14.022 15.769 8.126 1.00 33.47 198 ASN A C 1
ATOM 1585 O O . ASN A 1 198 ? -13.568 16.701 8.784 1.00 33.47 198 ASN A O 1
ATOM 1589 N N . THR A 1 199 ? -13.226 14.895 7.521 1.00 35.88 199 THR A N 1
ATOM 1590 C CA . THR A 1 199 ? -11.869 15.224 7.077 1.00 35.88 199 THR A CA 1
ATOM 1591 C C . THR A 1 199 ? -11.855 15.053 5.572 1.00 35.88 199 THR A C 1
ATOM 1593 O O . THR A 1 199 ? -11.803 13.944 5.055 1.00 35.88 199 THR A O 1
ATOM 1596 N N . SER A 1 200 ? -11.999 16.182 4.888 1.00 35.78 200 SER A N 1
ATOM 1597 C CA . SER A 1 200 ? -12.048 16.359 3.441 1.00 35.78 200 SER A CA 1
ATOM 1598 C C . SER A 1 200 ? -10.986 15.552 2.686 1.00 35.78 200 SER A C 1
ATOM 1600 O O . SER A 1 200 ? -9.894 16.043 2.416 1.00 35.78 200 SER A O 1
ATOM 1602 N N . LEU A 1 201 ? -11.334 14.333 2.300 1.00 36.03 201 LEU A N 1
ATOM 1603 C CA . LEU A 1 201 ? -10.889 13.687 1.073 1.00 36.03 201 LEU A CA 1
ATOM 1604 C C . LEU A 1 201 ? -12.114 12.975 0.511 1.00 36.03 201 LEU A C 1
ATOM 1606 O O . LEU A 1 201 ? -12.214 11.750 0.501 1.00 36.03 201 LEU A O 1
ATOM 1610 N N . SER A 1 202 ? -13.066 13.788 0.050 1.00 31.77 202 SER A N 1
ATOM 1611 C CA . SER A 1 202 ? -13.932 13.365 -1.034 1.00 31.77 202 SER A CA 1
ATOM 1612 C C . SER A 1 202 ? -13.019 12.867 -2.156 1.00 31.77 202 SER A C 1
ATOM 1614 O O . SER A 1 202 ? -12.330 13.627 -2.834 1.00 31.77 202 SER A O 1
ATOM 1616 N N . LEU A 1 203 ? -12.979 11.551 -2.331 1.00 38.81 203 LEU A N 1
ATOM 1617 C CA . LEU A 1 203 ? -12.685 10.944 -3.619 1.00 38.81 203 LEU A CA 1
ATOM 1618 C C . LEU A 1 203 ? -13.868 11.290 -4.529 1.00 38.81 203 LEU A C 1
ATOM 1620 O O . LEU A 1 203 ? -14.704 10.441 -4.816 1.00 38.81 203 LEU A O 1
ATOM 1624 N N . SER A 1 204 ? -13.983 12.559 -4.936 1.00 31.06 204 SER A N 1
ATOM 1625 C CA . SER A 1 204 ? -14.821 12.912 -6.074 1.00 31.06 204 SER A CA 1
ATOM 1626 C C . SER A 1 204 ? -14.178 12.269 -7.299 1.00 31.06 204 SER A C 1
ATOM 1628 O O . SER A 1 204 ? -13.151 12.712 -7.816 1.00 31.06 204 SER A O 1
ATOM 1630 N N . TYR A 1 205 ? -14.741 11.136 -7.698 1.00 40.00 205 TYR A N 1
ATOM 1631 C CA . TYR A 1 205 ? -14.429 10.488 -8.956 1.00 40.00 205 TYR A CA 1
ATOM 1632 C C . TYR A 1 205 ? -14.999 11.344 -10.090 1.00 40.00 205 TYR A C 1
ATOM 1634 O O . TYR A 1 205 ? -16.210 11.512 -10.193 1.00 40.00 205 TYR A O 1
ATOM 1642 N N . CYS A 1 206 ? -14.121 11.849 -10.955 1.00 27.95 206 CYS A N 1
ATOM 1643 C CA . CYS A 1 206 ? -14.457 11.934 -12.370 1.00 27.95 206 CYS A CA 1
ATOM 1644 C C . CYS A 1 206 ? -14.260 10.525 -12.937 1.00 27.95 206 CYS A C 1
ATOM 1646 O O . CYS A 1 206 ? -13.171 9.957 -12.806 1.00 27.95 206 CYS A O 1
ATOM 1648 N N . GLU A 1 207 ? -15.311 9.950 -13.514 1.00 32.62 207 GLU A N 1
ATOM 1649 C CA . GLU A 1 207 ? -15.203 8.727 -14.306 1.00 32.62 207 GLU A CA 1
ATOM 1650 C C . GLU A 1 207 ? -14.174 8.929 -15.434 1.00 32.62 207 GLU A C 1
ATOM 1652 O O . GLU A 1 207 ? -14.122 10.010 -16.032 1.00 32.62 207 GLU A O 1
ATOM 1657 N N . PRO A 1 208 ? -13.334 7.931 -15.753 1.00 38.16 208 PRO A N 1
ATOM 1658 C CA . PRO A 1 208 ? -12.544 7.985 -16.967 1.00 38.16 208 PRO A CA 1
ATOM 1659 C C . PRO A 1 208 ? -13.488 7.786 -18.156 1.00 38.16 208 PRO A C 1
ATOM 1661 O O . PRO A 1 208 ? -13.921 6.671 -18.440 1.00 38.16 208 PRO A O 1
ATOM 1664 N N . CYS A 1 209 ? -13.799 8.873 -18.862 1.00 31.42 209 CYS A N 1
ATOM 1665 C CA . CYS A 1 209 ? -14.388 8.796 -20.192 1.00 31.42 209 CYS A CA 1
ATOM 1666 C C . CYS A 1 209 ? -13.456 7.970 -21.092 1.00 31.42 209 CYS A C 1
ATOM 1668 O O . CYS A 1 209 ? -12.380 8.426 -21.483 1.00 31.42 209 CYS A O 1
ATOM 1670 N N . CYS A 1 210 ? -13.864 6.745 -21.418 1.00 37.47 210 CYS A N 1
ATOM 1671 C CA . CYS A 1 210 ? -13.305 5.992 -22.531 1.00 37.47 210 CYS A CA 1
ATOM 1672 C C . CYS A 1 210 ? -13.544 6.777 -23.829 1.00 37.47 210 CYS A C 1
ATOM 1674 O O . CYS A 1 210 ? -14.688 7.071 -24.167 1.00 37.47 210 CYS A O 1
ATOM 1676 N N . GLY A 1 211 ? -12.479 7.102 -24.567 1.00 29.67 211 GLY A N 1
ATOM 1677 C CA . GLY A 1 211 ? -12.611 7.826 -25.831 1.00 29.67 211 GLY A CA 1
ATOM 1678 C C . GLY A 1 211 ? -11.292 8.122 -26.548 1.00 29.67 211 GLY A C 1
ATOM 1679 O O . GLY A 1 211 ? -10.832 9.249 -26.511 1.00 29.67 211 GLY A O 1
ATOM 1680 N N . VAL A 1 212 ? -10.713 7.101 -27.190 1.00 35.22 212 VAL A N 1
ATOM 1681 C CA . VAL A 1 212 ? -10.136 7.143 -28.556 1.00 35.22 212 VAL A CA 1
ATOM 1682 C C . VAL A 1 212 ? -9.083 8.243 -28.883 1.00 35.22 212 VAL A C 1
ATOM 1684 O O . VAL A 1 212 ? -9.414 9.395 -29.113 1.00 35.22 212 VAL A O 1
ATOM 1687 N N . VAL A 1 213 ? -7.822 7.785 -29.021 1.00 37.50 213 VAL A N 1
ATOM 1688 C CA . VAL A 1 213 ? -6.623 8.319 -29.734 1.00 37.50 213 VAL A CA 1
ATOM 1689 C C . VAL A 1 213 ? -6.111 9.757 -29.514 1.00 37.50 213 VAL A C 1
ATOM 1691 O O . VAL A 1 213 ? -6.770 10.750 -29.785 1.00 37.50 213 VAL A O 1
ATOM 1694 N N . SER A 1 214 ? -4.795 9.798 -29.257 1.00 35.75 214 SER A N 1
ATOM 1695 C CA . SER A 1 214 ? -3.837 10.851 -29.631 1.00 35.75 214 SER A CA 1
ATOM 1696 C C . SER A 1 214 ? -3.898 12.186 -28.887 1.00 35.75 214 SER A C 1
ATOM 1698 O O . SER A 1 214 ? -4.528 13.135 -29.335 1.00 35.75 214 SER A O 1
ATOM 1700 N N . CYS A 1 215 ? -3.069 12.322 -27.843 1.00 27.61 215 CYS A N 1
ATOM 1701 C CA . CYS A 1 215 ? -2.494 13.625 -27.494 1.00 27.61 215 CYS A CA 1
ATOM 1702 C C . CYS A 1 215 ? -1.151 13.480 -26.751 1.00 27.61 215 CYS A C 1
ATOM 1704 O O . CYS A 1 215 ? -1.071 13.584 -25.532 1.00 27.61 215 CYS A O 1
ATOM 1706 N N . TRP A 1 216 ? -0.069 13.242 -27.501 1.00 31.64 216 TRP A N 1
ATOM 1707 C CA . TRP A 1 216 ? 1.321 13.271 -27.005 1.00 31.64 216 TRP A CA 1
ATOM 1708 C C . TRP A 1 216 ? 1.925 14.694 -26.972 1.00 31.64 216 TRP A C 1
ATOM 1710 O O . TRP A 1 216 ? 3.139 14.857 -26.969 1.00 31.64 216 TRP A O 1
ATOM 1720 N N . LEU A 1 217 ? 1.093 15.742 -26.932 1.00 31.86 217 LEU A N 1
ATOM 1721 C CA . LEU A 1 217 ? 1.536 17.147 -26.988 1.00 31.86 217 LEU A CA 1
ATOM 1722 C C . LEU A 1 217 ? 1.072 18.019 -25.803 1.00 31.86 217 LEU A C 1
ATOM 1724 O O . LEU A 1 217 ? 1.215 19.234 -25.855 1.00 31.86 217 LEU A O 1
ATOM 1728 N N . CYS A 1 218 ? 0.590 17.425 -24.704 1.00 26.00 218 CYS A N 1
ATOM 1729 C CA . CYS A 1 218 ? 0.195 18.163 -23.488 1.00 26.00 218 CYS A CA 1
ATOM 1730 C C . CYS A 1 218 ? 1.044 17.853 -22.237 1.00 26.00 218 CYS A C 1
ATOM 1732 O O . CYS A 1 218 ? 0.589 18.092 -21.122 1.00 26.00 218 CYS A O 1
ATOM 1734 N N . VAL A 1 219 ? 2.268 17.329 -22.388 1.00 32.81 219 VAL A N 1
ATOM 1735 C CA . VAL A 1 219 ? 3.169 17.068 -21.239 1.00 32.81 219 VAL A CA 1
ATOM 1736 C C . VAL A 1 219 ? 4.151 18.219 -20.971 1.00 32.81 219 VAL A C 1
ATOM 1738 O O . VAL A 1 219 ? 4.800 18.241 -19.928 1.00 32.81 219 VAL A O 1
ATOM 1741 N N . ASP A 1 220 ? 4.192 19.248 -21.817 1.00 32.97 220 ASP A N 1
ATOM 1742 C CA . ASP A 1 220 ? 4.900 20.479 -21.478 1.00 32.97 220 ASP A CA 1
ATOM 1743 C C . ASP A 1 220 ? 3.951 21.471 -20.786 1.00 32.97 220 ASP A C 1
ATOM 1745 O O . ASP A 1 220 ? 2.947 21.901 -21.346 1.00 32.97 220 ASP A O 1
ATOM 1749 N N . VAL A 1 221 ? 4.341 21.874 -19.571 1.00 35.09 221 VAL A N 1
ATOM 1750 C CA . VAL A 1 221 ? 3.777 22.972 -18.759 1.00 35.09 221 VAL A CA 1
ATOM 1751 C C . VAL A 1 221 ? 2.573 22.628 -17.864 1.00 35.09 221 VAL A C 1
ATOM 1753 O O . VAL A 1 221 ? 1.511 23.215 -18.003 1.00 35.09 221 VAL A O 1
ATOM 1756 N N . ILE A 1 222 ? 2.789 21.809 -16.823 1.00 30.16 222 ILE A N 1
ATOM 1757 C CA . ILE A 1 222 ? 2.317 22.120 -15.449 1.00 30.16 222 ILE A CA 1
ATOM 1758 C C . ILE A 1 222 ? 3.412 21.712 -14.444 1.00 30.16 222 ILE A C 1
ATOM 1760 O O . ILE A 1 222 ? 3.264 20.812 -13.623 1.00 30.16 222 ILE A O 1
ATOM 1764 N N . LEU A 1 223 ? 4.553 22.401 -14.511 1.00 34.06 223 LEU A N 1
ATOM 1765 C CA . LEU A 1 223 ? 5.424 22.609 -13.354 1.00 34.06 223 LEU A CA 1
ATOM 1766 C C . LEU A 1 223 ? 5.008 23.939 -12.724 1.00 34.06 223 LEU A C 1
ATOM 1768 O O . LEU A 1 223 ? 5.528 24.991 -13.080 1.00 34.06 223 LEU A O 1
ATOM 1772 N N . ILE A 1 224 ? 4.047 23.901 -11.800 1.00 30.45 224 ILE A N 1
ATOM 1773 C CA . ILE A 1 224 ? 3.816 24.995 -10.851 1.00 30.45 224 ILE A CA 1
ATOM 1774 C C . ILE A 1 224 ? 3.708 24.385 -9.451 1.00 30.45 224 ILE A C 1
ATOM 1776 O O . ILE A 1 224 ? 2.631 24.105 -8.935 1.00 30.45 224 ILE A O 1
ATOM 1780 N N . VAL A 1 225 ? 4.874 24.203 -8.831 1.00 29.88 225 VAL A N 1
ATOM 1781 C CA . VAL A 1 225 ? 5.048 24.370 -7.386 1.00 29.88 225 VAL A CA 1
ATOM 1782 C C . VAL A 1 225 ? 5.753 25.718 -7.204 1.00 29.88 225 VAL A C 1
ATOM 1784 O O . VAL A 1 225 ? 6.948 25.811 -7.477 1.00 29.88 225 VAL A O 1
ATOM 1787 N N . PRO A 1 226 ? 5.068 26.788 -6.761 1.00 35.09 226 PRO A N 1
ATOM 1788 C CA . PRO A 1 226 ? 5.706 28.035 -6.388 1.00 35.09 226 PRO A CA 1
ATOM 1789 C C . PRO A 1 226 ? 5.844 28.062 -4.865 1.00 35.09 226 PRO A C 1
ATOM 1791 O O . PRO A 1 226 ? 5.132 28.779 -4.172 1.00 35.09 226 PRO A O 1
ATOM 1794 N N . GLN A 1 227 ? 6.754 27.259 -4.327 1.00 32.25 227 GLN A N 1
ATOM 1795 C CA . GLN A 1 227 ? 7.235 27.394 -2.952 1.00 32.25 227 GLN A CA 1
ATOM 1796 C C . GLN A 1 227 ? 8.699 26.959 -2.968 1.00 32.25 227 GLN A C 1
ATOM 1798 O O . GLN A 1 227 ? 8.955 25.764 -2.978 1.00 32.25 227 GLN A O 1
ATOM 1803 N N . LEU A 1 228 ? 9.613 27.937 -3.072 1.00 37.44 228 LEU A N 1
ATOM 1804 C CA . LEU A 1 228 ? 11.055 27.921 -2.717 1.00 37.44 228 LEU A CA 1
ATOM 1805 C C . LEU A 1 228 ? 11.907 28.933 -3.522 1.00 37.44 228 LEU A C 1
ATOM 1807 O O . LEU A 1 228 ? 13.134 28.862 -3.535 1.00 37.44 228 LEU A O 1
ATOM 1811 N N . LEU A 1 229 ? 11.308 29.989 -4.088 1.00 37.28 229 LEU A N 1
ATOM 1812 C CA . LEU A 1 229 ? 12.049 31.210 -4.443 1.00 37.28 229 LEU A CA 1
ATOM 1813 C C . LEU A 1 229 ? 12.323 32.073 -3.196 1.00 37.28 229 LEU A C 1
ATOM 1815 O O . LEU A 1 229 ? 11.791 33.165 -3.027 1.00 37.28 229 LEU A O 1
ATOM 1819 N N . ARG A 1 230 ? 13.209 31.588 -2.323 1.00 41.25 230 ARG A N 1
ATOM 1820 C CA . ARG A 1 230 ? 14.022 32.428 -1.427 1.00 41.25 230 ARG A CA 1
ATOM 1821 C C . ARG A 1 230 ? 15.386 31.775 -1.218 1.00 41.25 230 ARG A C 1
ATOM 1823 O O . ARG A 1 230 ? 15.643 31.193 -0.175 1.00 41.25 230 ARG A O 1
ATOM 1830 N N . ARG A 1 231 ? 16.269 31.910 -2.212 1.00 35.12 231 ARG A N 1
ATOM 1831 C CA . ARG A 1 231 ? 17.734 32.026 -2.043 1.00 35.12 231 ARG A CA 1
ATOM 1832 C C . ARG A 1 231 ? 18.365 32.372 -3.391 1.00 35.12 231 ARG A C 1
ATOM 1834 O O . ARG A 1 231 ? 18.715 31.521 -4.196 1.00 35.12 231 ARG A O 1
ATOM 1841 N N . ARG A 1 232 ? 18.487 33.676 -3.640 1.00 36.31 232 ARG A N 1
ATOM 1842 C CA . ARG A 1 232 ? 19.021 34.285 -4.870 1.00 36.31 232 ARG A CA 1
ATOM 1843 C C . ARG A 1 232 ? 20.559 34.219 -4.977 1.00 36.31 232 ARG A C 1
ATOM 1845 O O . ARG A 1 232 ? 21.154 35.053 -5.644 1.00 36.31 232 ARG A O 1
ATOM 1852 N N . THR A 1 233 ? 21.217 33.259 -4.327 1.00 40.91 233 THR A N 1
ATOM 1853 C CA . THR A 1 233 ? 22.690 33.212 -4.221 1.00 40.91 233 THR A CA 1
ATOM 1854 C C . THR A 1 233 ? 23.360 32.033 -4.928 1.00 40.91 233 THR A C 1
ATOM 1856 O O . THR A 1 233 ? 24.581 32.033 -5.031 1.00 40.91 233 THR A O 1
ATOM 1859 N N . PHE A 1 234 ? 22.621 31.068 -5.487 1.00 40.19 234 PHE A N 1
ATOM 1860 C CA . PHE A 1 234 ? 23.242 29.857 -6.051 1.00 40.19 234 PHE A CA 1
ATOM 1861 C C . PHE A 1 234 ? 23.676 29.967 -7.528 1.00 40.19 234 PHE A C 1
ATOM 1863 O O . PHE A 1 234 ? 24.537 29.218 -7.979 1.00 40.19 234 PHE A O 1
ATOM 1870 N N . ILE A 1 235 ? 23.158 30.944 -8.283 1.00 40.59 235 ILE A N 1
ATOM 1871 C CA . ILE A 1 235 ? 23.453 31.066 -9.726 1.00 40.59 235 ILE A CA 1
ATOM 1872 C C . ILE A 1 235 ? 24.912 31.495 -9.996 1.00 40.59 235 ILE A C 1
ATOM 1874 O O . ILE A 1 235 ? 25.466 31.146 -11.032 1.00 40.59 235 ILE A O 1
ATOM 1878 N N . ARG A 1 236 ? 25.608 32.131 -9.040 1.00 38.16 236 ARG A N 1
ATOM 1879 C CA . ARG A 1 236 ? 27.028 32.509 -9.213 1.00 38.16 236 ARG A CA 1
ATOM 1880 C C . ARG A 1 236 ? 28.029 31.351 -9.078 1.00 38.16 236 ARG A C 1
ATOM 1882 O O . ARG A 1 236 ? 29.132 31.445 -9.615 1.00 38.16 236 ARG A O 1
ATOM 1889 N N . SER A 1 237 ? 27.676 30.247 -8.415 1.00 40.34 237 SER A N 1
ATOM 1890 C CA . SER A 1 237 ? 28.625 29.136 -8.215 1.00 40.34 237 SER A CA 1
ATOM 1891 C C . SER A 1 237 ? 28.772 28.236 -9.445 1.00 40.34 237 SER A C 1
ATOM 1893 O O . SER A 1 237 ? 29.840 27.668 -9.660 1.00 40.34 237 SER A O 1
ATOM 1895 N N . VAL A 1 238 ? 27.746 28.146 -10.296 1.00 42.12 238 VAL A N 1
ATOM 1896 C CA . VAL A 1 238 ? 27.768 27.254 -11.470 1.00 42.12 238 VAL A CA 1
ATOM 1897 C C . VAL A 1 238 ? 28.562 27.859 -12.638 1.00 42.12 238 VAL A C 1
ATOM 1899 O O . VAL A 1 238 ? 29.287 27.140 -13.324 1.00 42.12 238 VAL A O 1
ATOM 1902 N N . GLU A 1 239 ? 28.541 29.184 -12.818 1.00 40.69 239 GLU A N 1
ATOM 1903 C CA . GLU A 1 239 ? 29.385 29.860 -13.822 1.00 40.69 239 GLU A CA 1
ATOM 1904 C C . GLU A 1 239 ? 30.880 29.822 -13.474 1.00 40.69 239 GLU A C 1
ATOM 1906 O O . GLU A 1 239 ? 31.721 29.744 -14.370 1.00 40.69 239 GLU A O 1
ATOM 1911 N N . THR A 1 240 ? 31.225 29.760 -12.185 1.00 45.34 240 THR A N 1
ATOM 1912 C CA . THR A 1 240 ? 32.628 29.697 -11.735 1.00 45.34 240 THR A CA 1
ATOM 1913 C C . THR A 1 240 ? 33.261 28.314 -11.968 1.00 45.34 240 THR A C 1
ATOM 1915 O O . THR A 1 240 ? 34.478 28.195 -12.105 1.00 45.34 240 THR A O 1
ATOM 1918 N N . LEU A 1 241 ? 32.453 27.251 -12.058 1.00 40.72 241 LEU A N 1
ATOM 1919 C CA . LEU A 1 241 ? 32.939 25.898 -12.360 1.00 40.72 241 LEU A CA 1
ATOM 1920 C C . LEU A 1 241 ? 33.120 25.656 -13.865 1.00 40.72 241 LEU A C 1
ATOM 1922 O O . LEU A 1 241 ? 33.975 24.863 -14.258 1.00 40.72 241 LEU A O 1
ATOM 1926 N N . ARG A 1 242 ? 32.387 26.382 -14.718 1.00 39.03 242 ARG A N 1
ATOM 1927 C CA . ARG A 1 242 ? 32.500 26.246 -16.178 1.00 39.03 242 ARG A CA 1
ATOM 1928 C C . ARG A 1 242 ? 33.774 26.889 -16.736 1.00 39.03 242 ARG A C 1
ATOM 1930 O O . ARG A 1 242 ? 34.334 26.374 -17.698 1.00 39.03 242 ARG A O 1
ATOM 1937 N N . THR A 1 243 ? 34.277 27.957 -16.118 1.00 46.25 243 THR A N 1
ATOM 1938 C CA . THR A 1 243 ? 35.523 28.621 -16.547 1.00 46.25 243 THR A CA 1
ATOM 1939 C C . THR A 1 243 ? 36.784 27.874 -16.114 1.00 46.25 243 THR A C 1
ATOM 1941 O O . THR A 1 243 ? 37.779 27.899 -16.834 1.00 46.25 243 THR A O 1
ATOM 1944 N N . LYS A 1 244 ? 36.748 27.127 -15.002 1.00 45.84 244 LYS A N 1
ATOM 1945 C CA . LYS A 1 244 ? 37.895 26.314 -14.559 1.00 45.84 244 LYS A CA 1
ATOM 1946 C C . LYS A 1 244 ? 38.130 25.064 -15.413 1.00 45.84 244 LYS A C 1
ATOM 1948 O O . LYS A 1 244 ? 39.272 24.642 -15.544 1.00 45.84 244 LYS A O 1
ATOM 1953 N N . PHE A 1 245 ? 37.091 24.507 -16.038 1.00 40.41 245 PHE A N 1
ATOM 1954 C CA . PHE A 1 245 ? 37.232 23.298 -16.861 1.00 40.41 245 PHE A CA 1
ATOM 1955 C C . PHE A 1 245 ? 37.818 23.561 -18.259 1.00 40.41 245 PHE A C 1
ATOM 1957 O O . PHE A 1 245 ? 38.390 22.660 -18.861 1.00 40.41 245 PHE A O 1
ATOM 1964 N N . VAL A 1 246 ? 37.728 24.795 -18.768 1.00 47.44 246 VAL A N 1
ATOM 1965 C CA . VAL A 1 246 ? 38.295 25.164 -20.080 1.00 47.44 246 VAL A CA 1
ATOM 1966 C C . VAL A 1 246 ? 39.792 25.500 -19.986 1.00 47.44 246 VAL A C 1
ATOM 1968 O O . VAL A 1 246 ? 40.502 25.399 -20.977 1.00 47.44 246 VAL A O 1
ATOM 1971 N N . SER A 1 247 ? 40.309 25.821 -18.795 1.00 45.41 247 SER A N 1
ATOM 1972 C CA . SER A 1 247 ? 41.713 26.225 -18.619 1.00 45.41 247 SER A CA 1
ATOM 1973 C C . SER A 1 247 ? 42.691 25.075 -18.333 1.00 45.41 247 SER A C 1
ATOM 1975 O O . SER A 1 247 ? 43.863 25.347 -18.105 1.00 45.41 247 SER A O 1
ATOM 1977 N N . SER A 1 248 ? 42.238 23.816 -18.316 1.00 43.97 248 SER A N 1
ATOM 1978 C CA . SER A 1 248 ? 43.093 22.655 -18.000 1.00 43.97 248 SER A CA 1
ATOM 1979 C C . SER A 1 248 ? 43.382 21.748 -19.203 1.00 43.97 248 SER A C 1
ATOM 1981 O O . SER A 1 248 ? 43.910 20.657 -19.015 1.00 43.97 248 SER A O 1
ATOM 1983 N N . ASN A 1 249 ? 43.022 22.183 -20.415 1.00 43.88 249 ASN A N 1
ATOM 1984 C CA . ASN A 1 249 ? 43.185 21.417 -21.656 1.00 43.88 249 ASN A CA 1
ATOM 1985 C C . ASN A 1 249 ? 43.985 22.162 -22.745 1.00 43.88 249 ASN A C 1
ATOM 1987 O O . ASN A 1 249 ? 43.862 21.822 -23.918 1.00 43.88 249 ASN A O 1
ATOM 1991 N N . ASN A 1 250 ? 44.802 23.147 -22.354 1.00 41.69 250 ASN A N 1
ATOM 1992 C CA . ASN A 1 250 ? 45.846 23.754 -23.186 1.00 41.69 250 ASN A CA 1
ATOM 1993 C C . ASN A 1 250 ? 47.167 23.762 -22.421 1.00 41.69 250 ASN A C 1
ATOM 1995 O O . ASN A 1 250 ? 47.127 24.148 -21.230 1.00 41.69 250 ASN A O 1
#